Protein AF-A0A2V2AJY3-F1 (afdb_monomer)

Radius of gyration: 27.65 Å; Cα contacts (8 Å, |Δi|>4): 263; chains: 1; bounding box: 58×53×76 Å

Solvent-accessible surface area (backbone atoms only — not comparable to full-atom values): 14983 Å² total; per-residue (Å²): 110,70,67,59,54,50,52,51,51,51,52,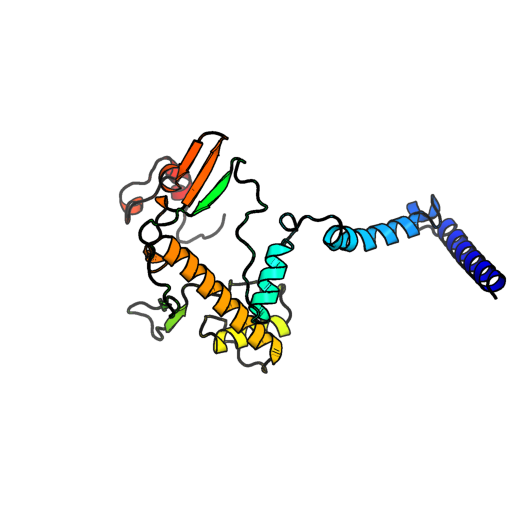52,52,49,54,51,29,53,50,28,54,68,47,86,86,49,70,59,32,36,78,34,45,60,57,40,56,50,48,53,53,50,60,68,46,41,63,59,50,38,65,75,75,66,52,52,56,82,73,39,78,97,62,21,50,53,62,49,48,51,51,50,30,26,25,73,65,48,84,77,79,75,75,98,69,75,94,65,74,67,70,42,58,73,30,71,48,75,50,72,36,98,64,54,44,80,66,69,85,74,82,61,66,45,78,45,64,62,96,88,44,95,76,61,46,76,36,38,71,78,56,72,77,92,68,63,69,89,83,48,55,74,67,53,55,30,13,49,32,48,8,20,62,76,60,64,34,63,61,67,69,90,62,53,83,56,76,85,46,68,71,54,14,52,25,45,24,35,29,51,52,46,54,52,49,51,54,37,45,50,35,6,40,44,40,29,93,49,81,89,66,64,54,50,69,43,38,34,33,22,73,40,84,86,44,72,45,28,45,57,78,75,47,91,79,83,58,94,65,35,77,82,78,56,68,57,78,91,47,44,65,61,58,70,69,59,46,100,91,50,97,68,135

Nearest PDB structures (foldseek):
  2b8x-assembly1_A  TM=1.987E-01  e=5.910E+00  Homo sapiens

pLDDT: mean 85.23, std 10.14, range [49.66, 96.31]

Mean predicted aligned error: 10.58 Å

Structure (mmCIF, N/CA/C/O backbone):
data_AF-A0A2V2AJY3-F1
#
_entry.id   AF-A0A2V2AJY3-F1
#
loop_
_atom_site.group_PDB
_atom_site.id
_atom_site.type_symbol
_atom_site.label_atom_id
_atom_site.label_alt_id
_atom_site.label_comp_id
_atom_site.label_asym_id
_atom_site.label_entity_id
_atom_site.label_seq_id
_atom_site.pdbx_PDB_ins_code
_atom_site.Cartn_x
_atom_site.Cartn_y
_atom_site.Cartn_z
_atom_site.occupancy
_atom_site.B_iso_or_equiv
_atom_site.auth_seq_id
_atom_site.auth_comp_id
_atom_site.auth_asym_id
_atom_site.auth_atom_id
_atom_site.pdbx_PDB_model_num
ATOM 1 N N . MET A 1 1 ? -29.229 24.341 43.305 1.00 74.00 1 MET A N 1
ATOM 2 C CA . MET A 1 1 ? -28.923 23.123 42.513 1.00 74.00 1 MET A CA 1
ATOM 3 C C . MET A 1 1 ? -27.424 22.888 42.339 1.00 74.00 1 MET A C 1
ATOM 5 O O . MET A 1 1 ? -26.988 21.786 42.638 1.00 74.00 1 MET A O 1
ATOM 9 N N . LEU A 1 2 ? -26.627 23.892 41.948 1.00 84.88 2 LEU A N 1
ATOM 10 C CA . LEU A 1 2 ? -25.175 23.742 41.734 1.00 84.88 2 LEU A CA 1
ATOM 11 C C . LEU A 1 2 ? -24.403 23.210 42.965 1.00 84.88 2 LEU A C 1
ATOM 13 O O . LEU A 1 2 ? -23.624 22.274 42.833 1.00 84.88 2 LEU A O 1
ATOM 17 N N . ASN A 1 3 ? -24.689 23.717 44.173 1.00 88.62 3 ASN A N 1
ATOM 18 C CA . ASN A 1 3 ? -24.034 23.239 45.404 1.00 88.62 3 ASN A CA 1
ATOM 19 C C . ASN A 1 3 ? -24.362 21.783 45.755 1.00 88.62 3 ASN A C 1
ATOM 21 O O . ASN A 1 3 ? -23.501 21.069 46.252 1.00 88.62 3 ASN A O 1
ATOM 25 N N . ILE A 1 4 ? -25.594 21.336 45.498 1.00 91.62 4 ILE A N 1
ATOM 26 C CA . ILE A 1 4 ? -25.997 19.948 45.766 1.00 91.62 4 ILE A CA 1
ATOM 27 C C . ILE A 1 4 ? -25.241 19.014 44.816 1.00 91.62 4 ILE A C 1
ATOM 29 O O . ILE A 1 4 ? -24.705 18.002 45.252 1.00 91.62 4 ILE A O 1
ATOM 33 N N . LEU A 1 5 ? -25.125 19.396 43.541 1.00 92.19 5 LEU A N 1
ATOM 34 C CA . LEU A 1 5 ? -24.362 18.641 42.548 1.00 92.19 5 LEU A CA 1
ATOM 35 C C . LEU A 1 5 ? -22.874 18.541 42.929 1.00 92.19 5 LEU A C 1
ATOM 37 O O . LEU A 1 5 ? -22.281 17.469 42.836 1.00 92.19 5 LEU A O 1
ATOM 41 N N . LEU A 1 6 ? -22.292 19.644 43.411 1.00 93.44 6 LEU A N 1
ATOM 42 C CA . LEU A 1 6 ? -20.899 19.694 43.854 1.00 93.44 6 LEU A CA 1
ATOM 43 C C . LEU A 1 6 ? -20.651 18.808 45.084 1.00 93.44 6 LEU A C 1
ATOM 45 O O . LEU A 1 6 ? -19.672 18.066 45.114 1.00 93.44 6 LEU A O 1
ATOM 49 N N . LEU A 1 7 ? -21.545 18.846 46.077 1.00 94.31 7 LEU A N 1
ATOM 50 C CA . LEU A 1 7 ? -21.442 18.009 47.277 1.00 94.31 7 LEU A CA 1
ATOM 51 C C . LEU A 1 7 ? -21.567 16.519 46.947 1.00 94.31 7 LEU A C 1
ATOM 53 O O . LEU A 1 7 ? -20.804 15.711 47.474 1.00 94.31 7 LEU A O 1
ATOM 57 N N . VAL A 1 8 ? -22.481 16.157 46.043 1.00 94.12 8 VAL A N 1
ATOM 58 C CA . VAL A 1 8 ? -22.620 14.776 45.558 1.00 94.12 8 VAL A CA 1
ATOM 59 C C . VAL A 1 8 ? -21.343 14.325 44.844 1.00 94.12 8 VAL A C 1
ATOM 61 O O . VAL A 1 8 ? -20.833 13.246 45.141 1.00 94.12 8 VAL A O 1
ATOM 64 N N . LEU A 1 9 ? -20.781 15.155 43.958 1.00 93.75 9 LEU A N 1
ATOM 65 C CA . LEU A 1 9 ? -19.532 14.848 43.255 1.00 93.75 9 LEU A CA 1
ATOM 66 C C . LEU A 1 9 ? -18.362 14.634 44.228 1.00 93.75 9 LEU A C 1
ATOM 68 O O . LEU A 1 9 ? -17.640 13.644 44.114 1.00 93.75 9 LEU A O 1
ATOM 72 N N . LEU A 1 10 ? -18.194 15.531 45.205 1.00 94.25 10 LEU A N 1
ATOM 73 C CA . LEU A 1 10 ? -17.149 15.423 46.226 1.00 94.25 10 LEU A CA 1
ATOM 74 C C . LEU A 1 10 ? -17.327 14.174 47.097 1.00 94.25 10 LEU A C 1
ATOM 76 O O . LEU A 1 10 ? -16.347 13.490 47.381 1.00 94.25 10 LEU A O 1
ATOM 80 N N . GLY A 1 11 ? -18.566 13.841 47.472 1.00 95.44 11 GLY A N 1
ATOM 81 C CA . GLY A 1 11 ? -18.877 12.623 48.219 1.00 95.44 11 GLY A CA 1
ATOM 82 C C . GLY A 1 11 ? -18.502 11.354 47.450 1.00 95.44 11 GLY A C 1
ATOM 83 O O . GLY A 1 11 ? -17.850 10.468 48.001 1.00 95.44 11 GLY A O 1
ATOM 84 N N . VAL A 1 12 ? -18.835 11.286 46.157 1.00 94.25 12 VAL A N 1
ATOM 85 C CA . VAL A 1 12 ? -18.454 10.158 45.288 1.00 94.25 12 VAL A CA 1
ATOM 86 C C . VAL A 1 12 ? -16.933 10.048 45.166 1.00 94.25 12 VAL A C 1
ATOM 88 O O . VAL A 1 12 ? -16.385 8.959 45.336 1.00 94.25 12 VAL A O 1
ATOM 91 N N . LEU A 1 13 ? -16.231 11.161 44.931 1.00 94.06 13 LEU A N 1
ATOM 92 C CA . LEU A 1 13 ? -14.767 11.172 44.857 1.00 94.06 13 LEU A CA 1
ATOM 93 C C . LEU A 1 13 ? -14.122 10.739 46.179 1.00 94.06 13 LEU A C 1
ATOM 95 O O . LEU A 1 13 ? -13.153 9.985 46.153 1.00 94.06 13 LEU A O 1
ATOM 99 N N . ALA A 1 14 ? -14.674 11.145 47.325 1.00 93.44 14 ALA A N 1
ATOM 100 C CA . ALA A 1 14 ? -14.188 10.723 48.636 1.00 93.44 14 ALA A CA 1
ATOM 101 C C . ALA A 1 14 ? -14.352 9.210 48.847 1.00 93.44 14 ALA A C 1
ATOM 103 O O . ALA A 1 14 ? -13.405 8.546 49.268 1.00 93.44 14 ALA A O 1
ATOM 104 N N . VAL A 1 15 ? -15.509 8.639 48.489 1.00 95.25 15 VAL A N 1
ATOM 105 C CA . VAL A 1 15 ? -15.738 7.184 48.557 1.00 95.25 15 VAL A CA 1
ATOM 106 C C . VAL A 1 15 ? -14.753 6.432 47.659 1.00 95.25 15 VAL A C 1
ATOM 108 O O . VAL A 1 15 ? -14.154 5.446 48.091 1.00 95.25 15 VAL A O 1
ATOM 111 N N . VAL A 1 16 ? -14.534 6.913 46.432 1.00 92.62 16 VAL A N 1
ATOM 112 C CA . VAL A 1 16 ? -13.570 6.312 45.497 1.00 92.62 16 VAL A CA 1
ATOM 113 C C . VAL A 1 16 ? -12.137 6.421 46.027 1.00 92.62 16 VAL A C 1
ATOM 115 O O . VAL A 1 16 ? -11.395 5.444 45.958 1.00 92.62 16 VAL A O 1
ATOM 118 N N . ALA A 1 17 ? -11.753 7.560 46.604 1.00 92.38 17 ALA A N 1
ATOM 119 C CA . ALA A 1 17 ? -10.429 7.754 47.191 1.00 92.38 17 ALA A CA 1
ATOM 120 C C . ALA A 1 17 ? -10.184 6.814 48.381 1.00 92.38 17 ALA A C 1
ATOM 122 O O . ALA A 1 17 ? -9.131 6.186 48.467 1.00 92.38 17 ALA A O 1
ATOM 123 N N . VAL A 1 18 ? -11.170 6.667 49.272 1.00 93.69 18 VAL A N 1
ATOM 124 C CA . VAL A 1 18 ? -11.097 5.735 50.409 1.00 93.69 18 VAL A CA 1
ATOM 125 C C . VAL A 1 18 ? -10.996 4.292 49.918 1.00 93.69 18 VAL A C 1
ATOM 127 O O . VAL A 1 18 ? -10.159 3.531 50.404 1.00 93.69 18 VAL A O 1
ATOM 130 N N . HIS A 1 19 ? -11.786 3.917 48.911 1.00 93.38 19 HIS A N 1
ATOM 131 C CA . HIS A 1 19 ? -11.679 2.602 48.286 1.00 93.38 19 HIS A CA 1
ATOM 132 C C . HIS A 1 19 ? -10.277 2.363 47.690 1.00 93.38 19 HIS A C 1
ATOM 134 O O . HIS A 1 19 ? -9.695 1.293 47.884 1.00 93.38 19 HIS A O 1
ATOM 140 N N . ASP A 1 20 ? -9.709 3.356 47.001 1.00 92.44 20 ASP A N 1
ATOM 141 C CA . ASP A 1 20 ? -8.370 3.286 46.405 1.00 92.44 20 ASP A CA 1
ATOM 142 C C . ASP A 1 20 ? -7.254 3.141 47.450 1.00 92.44 20 ASP A C 1
ATOM 144 O O . ASP A 1 20 ? -6.300 2.396 47.212 1.00 92.44 20 ASP A O 1
ATOM 148 N N . LEU A 1 21 ? -7.40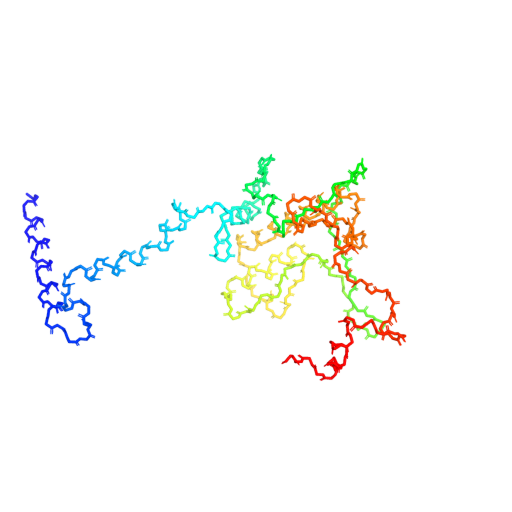2 3.779 48.616 1.00 90.88 21 LEU A N 1
ATOM 149 C CA . LEU A 1 21 ? -6.478 3.669 49.751 1.00 90.88 21 LEU A CA 1
ATOM 150 C C . LEU A 1 21 ? -6.526 2.294 50.434 1.00 90.88 21 LEU A C 1
ATOM 152 O O . LEU A 1 21 ? -5.498 1.787 50.886 1.00 90.88 21 LEU A O 1
ATOM 156 N N . VAL A 1 22 ? -7.710 1.685 50.530 1.00 92.81 22 VAL A N 1
ATOM 157 C CA . VAL A 1 22 ? -7.904 0.420 51.260 1.00 92.81 22 VAL A CA 1
ATOM 158 C C . VAL A 1 22 ? -7.584 -0.801 50.394 1.00 92.81 22 VAL A C 1
ATOM 160 O O . VAL A 1 22 ? -7.133 -1.833 50.906 1.00 92.81 22 VAL A O 1
ATOM 163 N N . GLN A 1 23 ? -7.798 -0.719 49.079 1.00 89.06 23 GLN A N 1
ATOM 164 C CA . GLN A 1 23 ? -7.595 -1.866 48.199 1.00 89.06 23 GLN A CA 1
ATOM 165 C C . GLN A 1 23 ? -6.113 -2.286 48.124 1.00 89.06 23 GLN A C 1
ATOM 167 O O . GLN A 1 23 ? -5.195 -1.471 48.052 1.00 89.06 23 GLN A O 1
ATOM 172 N N . ARG A 1 24 ? -5.867 -3.602 48.143 1.00 87.06 24 ARG A N 1
ATOM 173 C CA . ARG A 1 24 ? -4.513 -4.191 48.202 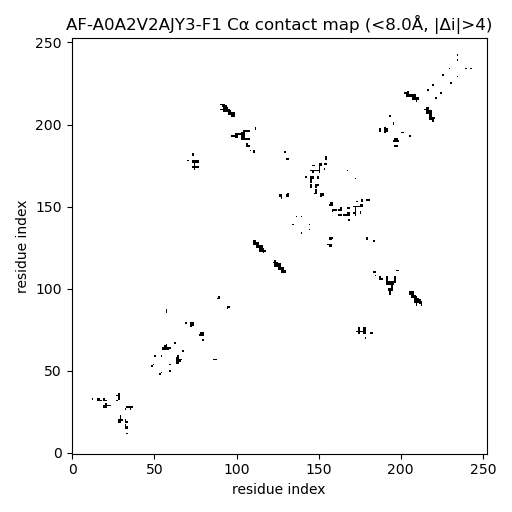1.00 87.06 24 ARG A CA 1
ATOM 174 C C . ARG A 1 24 ? -3.968 -4.656 46.848 1.00 87.06 24 ARG A C 1
ATOM 176 O O . ARG A 1 24 ? -2.845 -5.140 46.796 1.00 87.06 24 ARG A O 1
ATOM 183 N N . ARG A 1 25 ? -4.754 -4.554 45.771 1.00 86.44 25 ARG A N 1
ATOM 184 C CA . ARG A 1 25 ? -4.436 -5.152 44.461 1.00 86.44 25 ARG A CA 1
ATOM 185 C C . ARG A 1 25 ? -3.559 -4.253 43.589 1.00 86.44 25 ARG A C 1
ATOM 187 O O . ARG A 1 25 ? -2.676 -4.755 42.909 1.00 86.44 25 ARG A O 1
ATOM 194 N N . HIS A 1 26 ? -3.788 -2.941 43.611 1.00 85.00 26 HIS A N 1
ATOM 195 C CA . HIS A 1 26 ? -3.101 -1.974 42.750 1.00 85.00 26 HIS A CA 1
ATOM 196 C C . HIS A 1 26 ? -2.286 -0.979 43.586 1.00 85.00 26 HIS A C 1
ATOM 198 O O . HIS A 1 26 ? -2.840 -0.043 44.160 1.00 85.00 26 HIS A O 1
ATOM 204 N N . SER A 1 27 ? -0.964 -1.153 43.633 1.00 87.44 27 SER A N 1
ATOM 205 C CA . SER A 1 27 ? -0.045 -0.295 44.400 1.00 87.44 27 SER A CA 1
ATOM 206 C C . SER A 1 27 ? -0.106 1.184 43.990 1.00 87.44 27 SER A C 1
ATOM 208 O O . SER A 1 27 ? -0.052 2.058 44.851 1.00 87.44 27 SER A O 1
ATOM 210 N N . LEU A 1 28 ? -0.287 1.470 42.695 1.00 86.38 28 LEU A N 1
ATOM 211 C CA . LEU A 1 28 ? -0.361 2.836 42.165 1.00 86.38 28 LEU A CA 1
ATOM 212 C C . LEU A 1 28 ? -1.602 3.603 42.653 1.00 86.38 28 LEU A C 1
ATOM 214 O O . LEU A 1 28 ? -1.473 4.740 43.093 1.00 86.38 28 LEU A O 1
ATOM 218 N N . LEU A 1 29 ? -2.786 2.976 42.619 1.00 90.00 29 LEU A N 1
ATOM 219 C CA . LEU A 1 29 ? -4.031 3.595 43.099 1.00 90.00 29 LEU A CA 1
ATOM 220 C C . LEU A 1 29 ? -3.996 3.839 44.613 1.00 90.00 29 LEU A C 1
ATOM 222 O O . LEU A 1 29 ? -4.568 4.811 45.086 1.00 90.00 29 LEU A O 1
ATOM 226 N N . ARG A 1 30 ? -3.283 2.989 45.359 1.00 89.88 30 ARG A N 1
ATOM 227 C CA . ARG A 1 30 ? -3.108 3.146 46.805 1.00 89.88 30 ARG A CA 1
ATOM 228 C C . ARG A 1 30 ? -2.185 4.308 47.167 1.00 89.88 30 ARG A C 1
ATOM 230 O O . ARG A 1 30 ? -2.469 5.034 48.110 1.00 89.88 30 ARG A O 1
ATOM 237 N N . ASN A 1 31 ? -1.088 4.479 46.430 1.00 89.81 31 ASN A N 1
ATOM 238 C CA . ASN A 1 31 ? -0.126 5.553 46.687 1.00 89.81 31 ASN A CA 1
ATOM 239 C C . ASN A 1 31 ? -0.609 6.913 46.154 1.00 89.81 31 ASN A C 1
ATOM 241 O O . ASN A 1 31 ? -0.239 7.946 46.705 1.00 89.81 31 ASN A O 1
ATOM 245 N N . TYR A 1 32 ? -1.443 6.914 45.108 1.00 91.62 32 TYR A N 1
ATOM 246 C CA . TYR A 1 32 ? -1.994 8.121 44.485 1.00 91.62 32 TYR A CA 1
ATOM 247 C C . TYR A 1 32 ? -3.500 7.954 44.188 1.00 91.62 32 TYR A C 1
ATOM 249 O O . TYR A 1 32 ? -3.883 7.786 43.020 1.00 91.62 32 TYR A O 1
ATOM 257 N N . PRO A 1 33 ? -4.371 7.990 45.219 1.00 89.44 33 PRO A N 1
ATOM 258 C CA . PRO A 1 33 ? -5.822 7.873 45.054 1.00 89.44 33 PRO A CA 1
ATOM 259 C C . PRO A 1 33 ? -6.354 8.955 44.119 1.00 89.44 33 PRO A C 1
ATOM 261 O O . PRO A 1 33 ? -5.871 10.087 44.154 1.00 89.44 33 PRO A O 1
ATOM 264 N N . LEU A 1 34 ? -7.351 8.621 43.293 1.00 88.44 34 LEU A N 1
ATOM 265 C CA . LEU A 1 34 ? 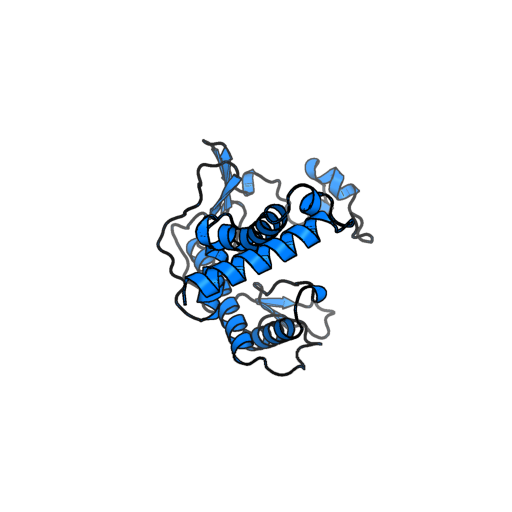-7.925 9.486 42.245 1.00 88.44 34 LEU A CA 1
ATOM 266 C C . LEU A 1 34 ? -6.959 9.863 41.106 1.00 88.44 34 LEU A C 1
ATOM 268 O O . LEU A 1 34 ? -7.310 9.684 39.940 1.00 88.44 34 LEU A O 1
ATOM 272 N N . LEU A 1 35 ? -5.736 10.313 41.402 1.00 89.69 35 LEU A N 1
ATOM 273 C CA . LEU A 1 35 ? -4.719 10.668 40.404 1.00 89.69 35 LEU A CA 1
ATOM 274 C C . LEU A 1 35 ? -4.313 9.469 39.544 1.00 89.69 35 LEU A C 1
ATOM 276 O O . LEU A 1 35 ? -4.180 9.599 38.329 1.00 89.69 35 LEU A O 1
ATOM 280 N N . GLY A 1 36 ? -4.178 8.281 40.140 1.00 89.06 36 GLY A N 1
ATOM 281 C CA . GLY A 1 36 ? -3.915 7.060 39.381 1.00 89.06 36 GLY A CA 1
ATOM 282 C C . GLY A 1 36 ? -5.063 6.702 38.428 1.00 89.06 36 GLY A C 1
ATOM 283 O O . GLY A 1 36 ? -4.815 6.278 37.303 1.00 89.06 36 GLY A O 1
ATOM 284 N N . ARG A 1 37 ? -6.321 6.941 38.826 1.00 90.94 37 ARG A N 1
ATOM 285 C CA . ARG A 1 37 ? -7.489 6.735 37.948 1.00 90.94 37 ARG A CA 1
ATOM 286 C C . ARG A 1 37 ? -7.534 7.753 36.818 1.00 90.94 37 ARG A C 1
ATOM 288 O O . ARG A 1 37 ? -7.801 7.370 35.685 1.00 90.94 37 ARG A O 1
ATOM 295 N N . LEU A 1 38 ? -7.230 9.017 37.116 1.00 91.69 38 LEU A N 1
ATOM 296 C CA . LEU A 1 38 ? -7.106 10.064 36.107 1.00 91.69 38 LEU A CA 1
ATOM 297 C C . LEU A 1 38 ? -6.014 9.715 35.092 1.00 91.69 38 LEU A C 1
ATOM 299 O O . LEU A 1 38 ? -6.255 9.820 33.896 1.00 91.69 38 LEU A O 1
ATOM 303 N N . ARG A 1 39 ? -4.852 9.225 35.546 1.00 91.12 39 ARG A N 1
ATOM 304 C CA . ARG A 1 39 ? -3.798 8.727 34.654 1.00 91.12 39 ARG A CA 1
ATOM 305 C C . ARG A 1 39 ? -4.332 7.647 33.715 1.00 91.12 39 ARG A C 1
ATOM 307 O O . ARG A 1 39 ? -4.151 7.784 32.515 1.00 91.12 39 ARG A O 1
ATOM 314 N N . PHE A 1 40 ? -4.989 6.606 34.230 1.00 88.94 40 PHE A N 1
ATOM 315 C CA . PHE A 1 40 ? -5.521 5.533 33.379 1.00 88.94 40 PHE A CA 1
ATOM 316 C C . PHE A 1 40 ? -6.599 6.029 32.409 1.00 88.94 40 PHE A C 1
ATOM 318 O O . PHE A 1 40 ? -6.643 5.579 31.268 1.00 88.94 40 PHE A O 1
ATOM 325 N N . ALA A 1 41 ? -7.436 6.981 32.829 1.00 90.62 41 ALA A N 1
ATOM 326 C CA . ALA A 1 41 ? -8.415 7.611 31.947 1.00 90.62 41 ALA A CA 1
ATOM 327 C C . ALA A 1 41 ? -7.735 8.409 30.820 1.00 90.62 41 ALA A C 1
ATOM 329 O O . ALA A 1 41 ? -8.110 8.274 29.658 1.00 90.62 41 ALA A O 1
ATOM 330 N N . LEU A 1 42 ? -6.700 9.192 31.143 1.00 90.81 42 LEU A N 1
ATOM 331 C CA . LEU A 1 42 ? -5.907 9.930 30.155 1.00 90.81 42 LEU A CA 1
ATOM 332 C C . LEU A 1 42 ? -5.114 8.990 29.240 1.00 90.81 42 LEU A C 1
ATOM 334 O O . LEU A 1 42 ? -4.997 9.254 28.050 1.00 90.81 42 LEU A O 1
ATOM 338 N N . GLU A 1 43 ? -4.605 7.879 29.765 1.00 88.25 43 GLU A N 1
ATOM 339 C CA . GLU A 1 43 ? -3.902 6.851 28.995 1.00 88.25 43 GLU A CA 1
ATOM 340 C C . GLU A 1 43 ? -4.844 6.129 28.023 1.00 88.25 43 GLU A C 1
ATOM 342 O O . GLU A 1 43 ? -4.451 5.858 26.893 1.00 88.25 43 GLU A O 1
ATOM 347 N N . ALA A 1 44 ? -6.103 5.905 28.413 1.00 87.88 44 ALA A N 1
ATOM 348 C CA . ALA A 1 44 ? -7.138 5.380 27.526 1.00 87.88 44 ALA A CA 1
ATOM 349 C C . ALA A 1 44 ? -7.572 6.389 26.446 1.00 87.88 44 ALA A C 1
ATOM 351 O O . ALA A 1 44 ? -7.914 5.983 25.340 1.00 87.88 44 ALA A O 1
ATOM 352 N N . LEU A 1 45 ? -7.544 7.692 26.747 1.00 89.31 45 LEU A N 1
ATOM 353 C CA . LEU A 1 45 ? -7.878 8.763 25.798 1.00 89.31 45 LEU A CA 1
ATOM 354 C C . LEU A 1 45 ? -6.712 9.116 24.855 1.00 89.31 45 LEU A C 1
ATOM 356 O O . LEU A 1 45 ? -6.932 9.605 23.746 1.00 89.31 45 LEU A O 1
ATOM 360 N N . ARG A 1 46 ? -5.469 8.860 25.285 1.00 87.75 46 ARG A N 1
ATOM 361 C CA . ARG A 1 46 ? -4.236 9.185 24.555 1.00 87.75 46 ARG A CA 1
ATOM 362 C C . ARG A 1 46 ? -4.247 8.741 23.084 1.00 87.75 46 ARG A C 1
ATOM 364 O O . ARG A 1 46 ? -3.845 9.568 22.270 1.00 87.75 46 ARG A O 1
ATOM 371 N N . PRO A 1 47 ? -4.658 7.511 22.708 1.00 81.81 47 PRO A N 1
ATOM 372 C CA . PRO A 1 47 ? -4.596 7.064 21.317 1.00 81.81 47 PRO A CA 1
ATOM 373 C C . PRO A 1 47 ? -5.445 7.931 20.387 1.00 81.81 47 PRO A C 1
ATOM 375 O O . PRO A 1 47 ? -4.980 8.316 19.321 1.00 81.81 47 PRO A O 1
ATOM 378 N N . GLU A 1 48 ? -6.648 8.307 20.823 1.00 85.00 48 GLU A N 1
ATOM 379 C CA . GLU A 1 48 ? -7.568 9.119 20.022 1.00 85.00 48 GLU A CA 1
ATOM 380 C C . GLU A 1 48 ? -7.066 10.559 19.884 1.00 85.00 48 GLU A C 1
ATOM 382 O O . GLU A 1 48 ? -7.065 11.118 18.789 1.00 85.00 48 GLU A O 1
ATOM 387 N N . ILE A 1 49 ? -6.572 11.159 20.977 1.00 84.69 49 ILE A N 1
ATOM 388 C CA . ILE A 1 49 ? -5.967 12.499 20.909 1.00 84.69 49 ILE A CA 1
ATOM 389 C C . ILE A 1 49 ? -4.760 12.485 19.971 1.00 84.69 49 ILE A C 1
ATOM 391 O O . ILE A 1 49 ? -4.625 13.377 19.134 1.00 84.69 49 ILE A O 1
ATOM 395 N N . GLN A 1 50 ? -3.908 11.464 20.090 1.00 82.06 50 GLN A N 1
ATOM 396 C CA . GLN A 1 50 ? -2.748 11.312 19.226 1.00 82.06 50 GLN A CA 1
ATOM 397 C C . GLN A 1 50 ? -3.180 11.231 17.759 1.00 82.06 50 GLN A C 1
ATOM 399 O O . GLN A 1 50 ? -2.679 12.001 16.955 1.00 82.06 50 GLN A O 1
ATOM 404 N N . GLN A 1 51 ? -4.143 10.370 17.431 1.00 76.94 51 GLN A N 1
ATOM 405 C CA . GLN A 1 51 ? -4.577 10.107 16.058 1.00 76.94 51 GLN A CA 1
ATOM 406 C C . GLN A 1 51 ? -5.291 11.294 15.386 1.00 76.94 51 GLN A C 1
ATOM 408 O O . GLN A 1 51 ? -5.146 11.487 14.182 1.00 76.94 51 GLN A O 1
ATOM 413 N N . TYR A 1 52 ? -6.097 12.066 16.124 1.00 77.88 52 TYR A N 1
ATOM 414 C CA . TYR A 1 52 ? -6.916 13.131 15.523 1.00 77.88 52 TYR A CA 1
ATOM 415 C C . TYR A 1 52 ? -6.310 14.530 15.627 1.00 77.88 52 TYR A C 1
ATOM 417 O O . TYR A 1 52 ? -6.617 15.372 14.783 1.00 77.88 52 TYR A O 1
ATOM 425 N N . PHE A 1 53 ? -5.491 14.799 16.649 1.00 78.75 53 PHE A N 1
ATOM 426 C CA . PHE A 1 53 ? -5.003 16.154 16.927 1.00 78.75 53 PHE A CA 1
ATOM 427 C C . PHE A 1 53 ? -3.481 16.314 16.849 1.00 78.75 53 PHE A C 1
ATOM 429 O O . PHE A 1 53 ? -3.027 17.444 16.692 1.00 78.75 53 PHE A O 1
ATOM 436 N N . ILE A 1 54 ? -2.693 15.239 16.992 1.00 79.88 54 ILE A N 1
ATOM 437 C CA . ILE A 1 54 ? -1.222 15.328 17.102 1.00 79.88 54 ILE A CA 1
ATOM 438 C C . ILE A 1 54 ? -0.510 14.703 15.893 1.00 79.88 54 ILE A C 1
ATOM 440 O O . ILE A 1 54 ? 0.484 15.251 15.424 1.00 79.88 54 ILE A O 1
ATOM 444 N N . GLU A 1 55 ? -0.983 13.550 15.422 1.00 80.12 55 GLU A N 1
ATOM 445 C CA . GLU A 1 55 ? -0.459 12.810 14.269 1.00 80.12 55 GLU A CA 1
ATOM 446 C C . GLU A 1 55 ? -0.518 13.682 13.009 1.00 80.12 55 GLU A C 1
ATOM 448 O O . GLU A 1 55 ? -1.532 14.333 12.734 1.00 80.12 55 GLU A O 1
ATOM 453 N N . ARG A 1 56 ? 0.588 13.717 12.256 1.00 81.31 56 ARG A N 1
ATOM 454 C CA . ARG A 1 56 ? 0.615 14.389 10.957 1.00 81.31 56 ARG A CA 1
ATOM 455 C C . ARG A 1 56 ? -0.120 13.520 9.949 1.00 81.31 56 ARG A C 1
ATOM 457 O O . ARG A 1 56 ? -0.322 12.322 10.132 1.00 81.31 56 ARG A O 1
ATOM 464 N N . ASN A 1 57 ? -0.480 14.127 8.832 1.00 82.81 57 ASN A N 1
ATOM 465 C CA . ASN A 1 57 ? -1.244 13.459 7.793 1.00 82.81 57 ASN A CA 1
ATOM 466 C C . ASN A 1 57 ? -0.569 12.180 7.253 1.00 82.81 57 ASN A C 1
ATOM 468 O O . ASN A 1 57 ? -1.272 11.214 6.957 1.00 82.81 57 ASN A O 1
ATOM 472 N N . PHE A 1 58 ? 0.772 12.129 7.265 1.00 79.50 58 PHE A N 1
ATOM 473 C CA . PHE A 1 58 ? 1.595 11.087 6.636 1.00 79.50 58 PHE A CA 1
ATOM 474 C C . PHE A 1 58 ? 2.385 10.161 7.590 1.00 79.50 58 PHE A C 1
ATOM 476 O O . PHE A 1 58 ? 3.129 9.305 7.109 1.00 79.50 58 PHE A O 1
ATOM 483 N N . ASP A 1 59 ? 2.307 10.315 8.921 1.00 81.44 59 ASP A N 1
ATOM 484 C CA . ASP A 1 59 ? 3.161 9.557 9.866 1.00 81.44 59 ASP A CA 1
ATOM 485 C C . ASP A 1 59 ? 2.431 8.522 10.735 1.00 81.44 59 ASP A C 1
ATOM 487 O O . ASP A 1 59 ? 3.044 7.877 11.596 1.00 81.44 59 ASP A O 1
ATOM 491 N N . GLY A 1 60 ? 1.146 8.298 10.457 1.00 81.00 60 GLY A N 1
ATOM 492 C CA . GLY A 1 60 ? 0.337 7.376 11.237 1.00 81.00 60 GLY A CA 1
ATOM 493 C C . GLY A 1 60 ? 0.590 5.891 11.009 1.00 81.00 60 GLY A C 1
ATOM 494 O O . GLY A 1 60 ? 1.062 5.444 9.962 1.00 81.00 60 GLY A O 1
ATOM 495 N N . ARG A 1 61 ? 0.279 5.092 12.036 1.00 80.69 61 ARG A N 1
ATOM 496 C CA . ARG A 1 61 ? 0.482 3.631 12.054 1.00 80.69 61 ARG A CA 1
ATOM 497 C C . ARG A 1 61 ? -0.818 2.906 12.426 1.00 80.69 61 ARG A C 1
ATOM 499 O O . ARG A 1 61 ? -1.507 3.346 13.340 1.00 80.69 61 ARG A O 1
ATOM 506 N N . PRO A 1 62 ? -1.146 1.754 11.803 1.00 78.75 62 PRO A N 1
ATOM 507 C CA . PRO A 1 62 ? -0.456 1.109 10.679 1.00 78.75 62 PRO A CA 1
ATOM 508 C C . PRO A 1 62 ? -0.664 1.824 9.334 1.00 78.75 62 PRO A C 1
ATOM 510 O O . PRO A 1 62 ? 0.105 1.579 8.411 1.00 78.75 62 PRO A O 1
ATOM 513 N N . PHE A 1 63 ? -1.671 2.697 9.242 1.00 84.38 63 PHE A N 1
ATOM 514 C CA . PHE A 1 63 ? -1.944 3.543 8.083 1.00 84.38 63 PHE A CA 1
ATOM 515 C C . PHE A 1 63 ? -2.121 4.987 8.542 1.00 84.38 63 PHE A C 1
ATOM 517 O O . PHE A 1 63 ? -2.801 5.241 9.539 1.00 84.38 63 PHE A O 1
ATOM 524 N N . ASP A 1 64 ? -1.535 5.910 7.794 1.00 87.12 64 ASP A N 1
ATOM 525 C CA . ASP A 1 64 ? -1.617 7.347 8.019 1.00 87.12 64 ASP A CA 1
ATOM 526 C C . ASP A 1 64 ? -2.990 7.922 7.613 1.00 87.12 64 ASP A C 1
ATOM 528 O O . ASP A 1 64 ? -3.914 7.200 7.210 1.00 87.12 64 ASP A O 1
ATOM 532 N N . ARG A 1 65 ? -3.199 9.221 7.842 1.00 84.62 65 ARG A N 1
ATOM 533 C CA . ARG A 1 65 ? -4.490 9.867 7.578 1.00 84.62 65 ARG A CA 1
ATOM 534 C C . ARG A 1 65 ? -4.758 9.984 6.081 1.00 84.62 65 ARG A C 1
ATOM 536 O O . ARG A 1 65 ? -5.881 9.671 5.694 1.00 84.62 65 ARG A O 1
ATOM 543 N N . ASP A 1 66 ? -3.766 10.339 5.274 1.00 85.75 66 ASP A N 1
ATOM 544 C CA . ASP A 1 66 ? -3.923 10.492 3.821 1.00 85.75 66 ASP A CA 1
ATOM 545 C C . ASP A 1 66 ? -4.332 9.169 3.183 1.00 85.75 66 ASP A C 1
ATOM 547 O O . ASP A 1 66 ? -5.342 9.080 2.482 1.00 85.75 66 ASP A O 1
ATOM 551 N N . THR A 1 67 ? -3.644 8.089 3.556 1.00 86.81 67 THR A N 1
ATOM 552 C CA . THR A 1 67 ? -3.992 6.732 3.132 1.00 86.81 67 THR A CA 1
ATOM 553 C C . THR A 1 67 ? -5.440 6.384 3.494 1.00 86.81 67 THR A C 1
ATOM 555 O O . THR A 1 67 ? -6.176 5.829 2.673 1.00 86.81 67 THR A O 1
ATOM 558 N N . ARG A 1 68 ? -5.891 6.706 4.715 1.00 87.62 68 ARG A N 1
ATOM 559 C CA . ARG A 1 68 ? -7.277 6.445 5.147 1.00 87.62 68 ARG A CA 1
ATOM 560 C C . ARG A 1 68 ? -8.285 7.289 4.366 1.00 87.62 68 ARG A C 1
ATOM 562 O O . ARG A 1 68 ? -9.315 6.744 3.964 1.00 87.62 68 ARG A O 1
ATOM 569 N N . SER A 1 69 ? -8.008 8.575 4.160 1.00 86.94 69 SER A N 1
ATOM 570 C CA . SER A 1 69 ? -8.871 9.503 3.419 1.00 86.94 69 SER A CA 1
ATOM 571 C C . SER A 1 69 ? -9.092 9.016 1.988 1.00 86.94 69 SER A C 1
ATOM 573 O O . SER A 1 69 ? -10.238 8.749 1.619 1.00 86.94 69 SER A O 1
ATOM 575 N N . ILE A 1 70 ? -8.007 8.719 1.265 1.00 88.44 70 ILE A N 1
ATOM 576 C CA . ILE A 1 70 ? -8.038 8.182 -0.104 1.00 88.44 70 ILE A CA 1
ATOM 577 C C . ILE A 1 70 ? -8.847 6.878 -0.166 1.00 88.44 70 ILE A C 1
ATOM 579 O O . ILE A 1 70 ? -9.689 6.681 -1.046 1.00 88.44 70 ILE A O 1
ATOM 583 N N . VAL A 1 71 ? -8.643 5.961 0.791 1.00 89.69 71 VAL A N 1
ATOM 584 C CA . VAL A 1 71 ? -9.430 4.716 0.866 1.00 89.69 71 VAL A CA 1
ATOM 585 C C . VAL A 1 71 ? -10.923 5.016 1.024 1.00 89.69 71 VAL A C 1
ATOM 587 O O . VAL A 1 71 ? -11.747 4.398 0.342 1.00 89.69 71 VAL A O 1
ATOM 590 N N . TYR A 1 72 ? -11.293 5.948 1.906 1.00 87.12 72 TYR A N 1
ATOM 591 C CA . TYR A 1 72 ? -12.691 6.307 2.138 1.00 87.12 72 TYR A CA 1
ATOM 592 C C . TYR A 1 72 ? -13.343 6.974 0.928 1.00 87.12 72 TYR A C 1
ATOM 594 O O . TYR A 1 72 ? -14.490 6.639 0.615 1.00 87.12 72 TYR A O 1
ATOM 602 N N . GLU A 1 73 ? -12.645 7.887 0.264 1.00 89.25 73 GLU A N 1
ATOM 603 C CA . GLU A 1 73 ? -13.144 8.627 -0.898 1.00 89.25 73 GLU A CA 1
ATOM 604 C C . GLU A 1 73 ? -13.362 7.699 -2.089 1.00 89.25 73 GLU A C 1
ATOM 606 O O . GLU A 1 73 ? -14.493 7.559 -2.573 1.00 89.25 73 GLU A O 1
ATOM 611 N N . ARG A 1 74 ? -12.341 6.908 -2.440 1.00 90.62 74 ARG A N 1
ATOM 612 C CA . ARG A 1 74 ? -12.444 5.866 -3.472 1.00 90.62 74 ARG A CA 1
ATOM 613 C C . ARG A 1 74 ? -13.571 4.876 -3.192 1.00 90.62 74 ARG A C 1
ATOM 615 O O . ARG A 1 74 ? -14.290 4.470 -4.104 1.00 90.62 74 ARG A O 1
ATOM 622 N N . ALA A 1 75 ? -13.753 4.472 -1.934 1.00 89.00 75 ALA A N 1
ATOM 623 C CA . ALA A 1 75 ? -14.813 3.541 -1.559 1.00 89.00 75 ALA A CA 1
ATOM 624 C C . ALA A 1 75 ? -16.213 4.175 -1.657 1.00 89.00 75 ALA A C 1
ATOM 626 O O . ALA A 1 75 ? -17.176 3.505 -2.046 1.00 89.00 75 ALA A O 1
ATOM 627 N N . LYS A 1 76 ? -16.350 5.466 -1.334 1.00 87.88 76 LYS A N 1
ATOM 628 C CA . LYS A 1 76 ? -17.602 6.219 -1.513 1.00 87.88 76 LYS A CA 1
ATOM 629 C C . LYS A 1 76 ? -17.880 6.530 -2.985 1.00 87.88 76 LYS A C 1
ATOM 631 O O . LYS A 1 76 ? -19.053 6.633 -3.344 1.00 87.88 76 LYS A O 1
ATOM 636 N N . GLY A 1 77 ? -16.851 6.544 -3.831 1.00 83.69 77 GLY A N 1
ATOM 637 C CA . GLY A 1 77 ? -16.944 6.913 -5.243 1.00 83.69 77 GLY A CA 1
ATOM 638 C C . GLY A 1 77 ? -16.987 8.427 -5.446 1.00 83.69 77 GLY A C 1
ATOM 639 O O . GLY A 1 77 ? -17.634 8.883 -6.382 1.00 83.69 77 GLY A O 1
ATOM 640 N N . THR A 1 78 ? -16.380 9.181 -4.530 1.00 82.19 78 THR A N 1
ATOM 641 C CA . THR A 1 78 ? -16.080 10.606 -4.711 1.00 82.19 78 THR A CA 1
ATOM 642 C C . THR A 1 78 ? -14.739 10.744 -5.431 1.00 82.19 78 THR A C 1
ATOM 644 O O . THR A 1 78 ? -13.930 9.815 -5.354 1.00 82.19 78 THR A O 1
ATOM 647 N N . ASP A 1 79 ? -14.517 11.855 -6.138 1.00 66.94 79 ASP A N 1
ATOM 648 C CA . ASP A 1 79 ? -13.211 12.128 -6.749 1.00 66.94 79 ASP A CA 1
ATOM 649 C C . ASP A 1 79 ? -12.119 12.172 -5.669 1.00 66.94 79 ASP A C 1
ATOM 651 O O . ASP A 1 79 ? -12.343 12.666 -4.566 1.00 66.94 79 ASP A O 1
ATOM 655 N N . ASP A 1 80 ? -10.978 11.577 -6.010 1.00 63.03 80 ASP A N 1
ATOM 656 C CA . ASP A 1 80 ? -9.767 11.368 -5.199 1.00 63.03 80 ASP A CA 1
ATOM 657 C C . ASP A 1 80 ? -8.660 12.287 -5.744 1.00 63.03 80 ASP A C 1
ATOM 659 O O . ASP A 1 80 ? -7.568 11.856 -6.112 1.00 63.03 80 ASP A O 1
ATOM 663 N N . ASP A 1 81 ? -9.003 13.560 -5.935 1.00 65.38 81 ASP A N 1
ATOM 664 C CA . ASP A 1 81 ? -8.101 14.553 -6.511 1.00 65.38 81 ASP A CA 1
ATOM 665 C C . ASP A 1 81 ? -7.521 15.417 -5.382 1.00 65.38 81 ASP A C 1
ATOM 667 O O . ASP A 1 81 ? -8.058 16.468 -5.030 1.00 65.38 81 ASP A O 1
ATOM 671 N N . GLU A 1 82 ? -6.407 14.961 -4.808 1.00 60.94 82 GLU A N 1
ATOM 672 C CA . GLU A 1 82 ? -5.601 15.748 -3.870 1.00 60.94 82 GLU A CA 1
ATOM 673 C C . GLU A 1 82 ? -4.675 16.695 -4.674 1.00 60.94 82 GLU A C 1
ATOM 675 O O . GLU A 1 82 ? -4.008 16.254 -5.621 1.00 60.94 82 GLU A O 1
ATOM 680 N N . PRO A 1 83 ? -4.625 18.005 -4.371 1.00 58.31 83 PRO A N 1
ATOM 681 C CA . PRO A 1 83 ? -3.817 18.963 -5.124 1.00 58.31 83 PRO A CA 1
ATOM 682 C C . PRO A 1 83 ? -2.313 18.624 -5.139 1.00 58.31 83 PRO A C 1
ATOM 684 O O . PRO A 1 83 ? -1.749 18.129 -4.170 1.00 58.31 83 PRO A O 1
ATOM 687 N N . PHE A 1 84 ? -1.665 18.931 -6.273 1.00 56.59 84 PHE A N 1
ATOM 688 C CA . PHE A 1 84 ? -0.270 18.620 -6.628 1.00 56.59 84 PHE A CA 1
ATOM 689 C C . PHE A 1 84 ? 0.761 19.178 -5.623 1.00 56.59 84 PHE A C 1
ATOM 691 O O . PHE A 1 84 ? 1.337 20.248 -5.814 1.00 56.59 84 PHE A O 1
ATOM 698 N N . GLY A 1 85 ? 1.038 18.428 -4.563 1.00 68.12 85 GLY A N 1
ATOM 699 C CA . GLY A 1 85 ? 2.138 18.673 -3.641 1.00 68.12 85 GLY A CA 1
ATOM 700 C C . GLY A 1 85 ? 2.409 17.420 -2.819 1.00 68.12 85 GLY A C 1
ATOM 701 O O . GLY A 1 85 ? 1.484 16.708 -2.446 1.00 68.12 85 GLY A O 1
ATOM 702 N N . THR A 1 86 ? 3.678 17.117 -2.558 1.00 79.44 86 THR A N 1
ATOM 703 C CA . THR A 1 86 ? 4.040 16.071 -1.596 1.00 79.44 86 THR A CA 1
ATOM 704 C C . THR A 1 86 ? 4.287 16.715 -0.238 1.00 79.44 86 THR A C 1
ATOM 706 O O . THR A 1 86 ? 5.134 17.594 -0.119 1.00 79.44 86 THR A O 1
ATOM 709 N N . GLU A 1 87 ? 3.583 16.264 0.801 1.00 82.62 87 GLU A N 1
ATOM 710 C CA . GLU A 1 87 ? 3.929 16.612 2.189 1.00 82.62 87 GLU A CA 1
ATOM 711 C C . GLU A 1 87 ? 5.194 15.875 2.670 1.00 82.62 87 GLU A C 1
ATOM 713 O O . GLU A 1 87 ? 5.767 16.207 3.709 1.00 82.62 87 GLU A O 1
ATOM 718 N N . ARG A 1 88 ? 5.641 14.856 1.919 1.00 82.94 88 ARG A N 1
ATOM 719 C CA . ARG A 1 88 ? 6.839 14.075 2.236 1.00 82.94 88 ARG A CA 1
ATOM 720 C C . ARG A 1 88 ? 8.097 14.843 1.858 1.00 82.94 88 ARG A C 1
ATOM 722 O O . ARG A 1 88 ? 8.189 15.379 0.755 1.00 82.94 88 ARG A O 1
ATOM 729 N N . ASP A 1 89 ? 9.081 14.789 2.746 1.00 85.81 89 ASP A N 1
ATOM 730 C CA . ASP A 1 89 ? 10.430 15.281 2.495 1.00 85.81 89 ASP A CA 1
ATOM 731 C C . ASP A 1 89 ? 11.160 14.337 1.528 1.00 85.81 89 ASP A C 1
ATOM 733 O O . ASP A 1 89 ? 11.498 13.206 1.884 1.00 85.81 89 ASP A O 1
ATOM 737 N N . LEU A 1 90 ? 11.352 14.796 0.289 1.00 85.81 90 LEU A N 1
ATOM 738 C CA . LEU A 1 90 ? 12.027 14.036 -0.762 1.00 85.81 90 LEU A CA 1
ATOM 739 C C . LEU A 1 90 ? 13.553 14.179 -0.706 1.00 85.81 90 LEU A C 1
ATOM 741 O O . LEU A 1 90 ? 14.247 13.428 -1.393 1.00 85.81 90 LEU A O 1
ATOM 745 N N . ASP A 1 91 ? 14.094 15.112 0.084 1.00 86.88 91 ASP A N 1
ATOM 746 C CA . ASP A 1 91 ? 15.537 15.363 0.221 1.00 86.88 91 ASP A CA 1
ATOM 747 C C . ASP A 1 91 ? 16.237 14.366 1.145 1.00 86.88 91 ASP A C 1
ATOM 749 O O . ASP A 1 91 ? 17.463 14.231 1.117 1.00 86.88 91 ASP A O 1
ATOM 753 N N . LEU A 1 92 ? 15.460 13.572 1.878 1.00 89.75 92 LEU A N 1
ATOM 754 C CA . LEU A 1 92 ? 15.974 12.489 2.701 1.00 89.75 92 LEU A CA 1
ATOM 755 C C . LEU A 1 92 ? 16.491 11.320 1.855 1.00 89.75 92 LEU A C 1
ATOM 757 O O . LEU A 1 92 ? 15.866 10.897 0.877 1.00 89.75 92 LEU A O 1
ATOM 761 N N . ALA A 1 93 ? 17.611 10.742 2.292 1.00 92.31 93 ALA A N 1
ATOM 762 C CA . ALA A 1 93 ? 18.100 9.473 1.768 1.00 92.31 93 ALA A CA 1
ATOM 763 C C . ALA A 1 93 ? 17.057 8.358 1.979 1.00 92.31 93 ALA A C 1
ATOM 765 O O . ALA A 1 93 ? 16.416 8.276 3.028 1.00 92.31 93 ALA A O 1
ATOM 766 N N . GLY A 1 94 ? 16.893 7.503 0.973 1.00 91.31 94 GLY A N 1
ATOM 767 C CA . GLY A 1 94 ? 15.851 6.482 0.885 1.00 91.31 94 GLY A CA 1
ATOM 768 C C . GLY A 1 94 ? 14.545 6.964 0.245 1.00 91.31 94 GLY A C 1
ATOM 769 O O . GLY A 1 94 ? 13.649 6.150 0.043 1.00 91.31 94 GLY A O 1
ATOM 770 N N . SER A 1 95 ? 14.414 8.252 -0.095 1.00 91.69 95 SER A N 1
ATOM 771 C CA . SER A 1 95 ? 13.225 8.759 -0.791 1.00 91.69 95 SER A CA 1
ATOM 772 C C . SER A 1 95 ? 13.153 8.228 -2.219 1.00 91.69 95 SER A C 1
ATOM 774 O O . SER A 1 95 ? 14.128 8.306 -2.968 1.00 91.69 95 SER A O 1
ATOM 776 N N . GLU A 1 96 ? 11.981 7.721 -2.595 1.00 92.56 96 GLU A N 1
ATOM 777 C CA . GLU A 1 96 ? 11.722 7.078 -3.883 1.00 92.56 96 GLU A CA 1
ATOM 778 C C . GLU A 1 96 ? 10.756 7.901 -4.730 1.00 92.56 96 GLU A C 1
ATOM 780 O O . GLU A 1 96 ? 9.803 8.493 -4.216 1.00 92.56 96 GLU A O 1
ATOM 785 N N . TYR A 1 97 ? 10.976 7.909 -6.042 1.00 90.94 97 TYR A N 1
ATOM 786 C CA . TYR A 1 97 ? 10.071 8.551 -6.987 1.00 90.94 97 TYR A CA 1
ATOM 787 C C . TYR A 1 97 ? 10.113 7.894 -8.365 1.00 90.94 97 TYR A C 1
ATOM 789 O O . TYR A 1 97 ? 11.103 7.296 -8.790 1.00 90.94 97 TYR A O 1
ATOM 797 N N . LEU A 1 98 ? 8.991 8.010 -9.068 1.00 92.75 98 LEU A N 1
ATOM 798 C CA . LEU A 1 98 ? 8.807 7.468 -10.407 1.00 92.75 98 LEU A CA 1
ATOM 799 C C . LEU A 1 98 ? 9.216 8.509 -11.447 1.00 92.75 98 LEU A C 1
ATOM 801 O O . LEU A 1 98 ? 8.905 9.692 -11.309 1.00 92.75 98 LEU A O 1
ATOM 805 N N . THR A 1 99 ? 9.896 8.070 -12.503 1.00 92.31 99 THR A N 1
ATOM 806 C CA . THR A 1 99 ? 10.280 8.956 -13.608 1.00 92.31 99 THR A CA 1
ATOM 807 C C . THR A 1 99 ? 9.109 9.139 -14.582 1.00 92.31 99 THR A C 1
ATOM 809 O O . THR A 1 99 ? 8.665 8.151 -15.176 1.00 92.31 99 THR A O 1
ATOM 812 N N . PRO A 1 100 ? 8.600 10.369 -14.787 1.00 92.56 100 PRO A N 1
ATOM 813 C CA . PRO A 1 100 ? 7.597 10.626 -15.813 1.00 92.56 100 PRO A CA 1
ATOM 814 C C . PRO A 1 100 ? 8.208 10.503 -17.214 1.00 92.56 100 PRO A C 1
ATOM 816 O O . PRO A 1 100 ? 9.390 10.777 -17.425 1.00 92.56 100 PRO A O 1
ATOM 819 N N . SER A 1 101 ? 7.387 10.121 -18.190 1.00 94.62 101 SER A N 1
ATOM 820 C CA . SER A 1 101 ? 7.785 10.090 -19.597 1.00 94.62 101 SER A CA 1
ATOM 821 C C . SER A 1 101 ? 7.497 11.425 -20.279 1.00 94.62 101 SER A C 1
ATOM 823 O O . SER A 1 101 ? 6.437 12.018 -20.089 1.00 94.62 101 SER A O 1
ATOM 825 N N . MET A 1 102 ? 8.406 11.854 -21.157 1.00 94.62 102 MET A N 1
ATOM 826 C CA . MET A 1 102 ? 8.173 12.971 -22.087 1.00 94.62 102 MET A CA 1
ATOM 827 C C . MET A 1 102 ? 7.161 12.621 -23.192 1.00 94.62 102 MET A C 1
ATOM 829 O O . MET A 1 102 ? 6.643 13.506 -23.866 1.00 94.62 102 MET A O 1
ATOM 833 N N . ALA A 1 103 ? 6.878 11.331 -23.375 1.00 94.38 103 ALA A N 1
ATOM 834 C CA . ALA A 1 103 ? 5.861 10.804 -24.275 1.00 94.38 103 ALA A CA 1
ATOM 835 C C . ALA A 1 103 ? 4.923 9.879 -23.474 1.00 94.38 103 ALA A C 1
ATOM 837 O O . ALA A 1 103 ? 5.086 8.653 -23.516 1.00 94.38 103 ALA A O 1
ATOM 838 N N . PRO A 1 104 ? 3.996 10.439 -22.674 1.00 94.88 104 PRO A N 1
ATOM 839 C CA . PRO A 1 104 ? 3.036 9.641 -21.923 1.00 94.88 104 PRO A CA 1
ATOM 840 C C . PRO A 1 104 ? 2.097 8.881 -22.868 1.00 94.88 104 PRO A C 1
ATOM 842 O O . PRO A 1 104 ? 1.819 9.308 -23.993 1.00 94.88 104 PRO A O 1
ATOM 845 N N . ARG A 1 105 ? 1.600 7.737 -22.401 1.00 95.06 105 ARG A N 1
ATOM 846 C CA . ARG A 1 105 ? 0.653 6.888 -23.134 1.00 95.06 105 ARG A CA 1
ATOM 847 C C . ARG A 1 105 ? -0.792 7.266 -22.794 1.00 95.06 105 ARG A C 1
ATOM 849 O O . ARG A 1 105 ? -1.042 7.862 -21.745 1.00 95.06 105 ARG A O 1
ATOM 856 N N 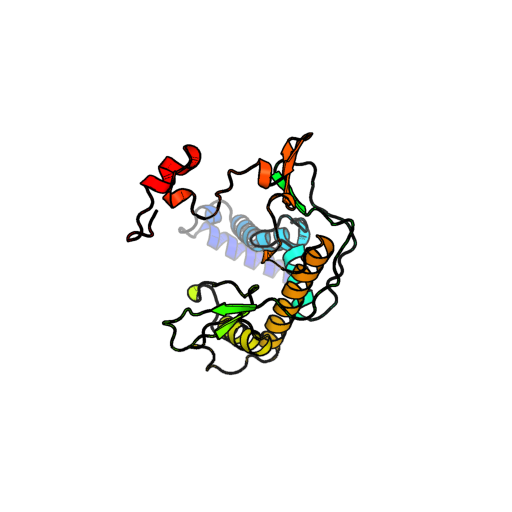. PRO A 1 106 ? -1.771 6.941 -23.654 1.00 93.94 106 PRO A N 1
ATOM 857 C CA . PRO A 1 106 ? -3.176 7.053 -23.283 1.00 93.94 106 PRO A CA 1
AT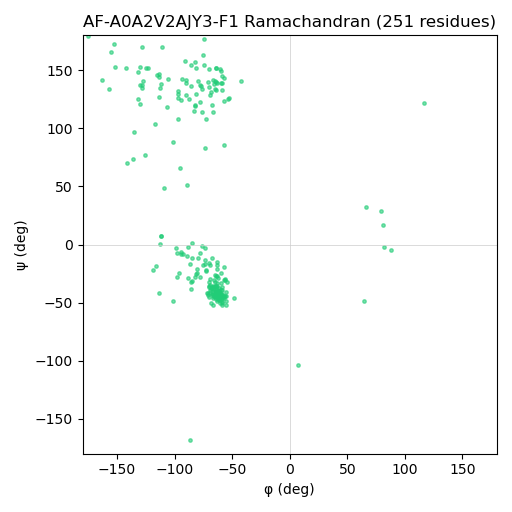OM 858 C C . PRO A 1 106 ? -3.510 6.085 -22.139 1.00 93.94 106 PRO A C 1
ATOM 860 O O . PRO A 1 106 ? -3.069 4.938 -22.126 1.00 93.94 106 PRO A O 1
ATOM 863 N N . VAL A 1 107 ? -4.327 6.531 -21.182 1.00 92.44 107 VAL A N 1
ATOM 864 C CA . VAL A 1 107 ? -4.752 5.681 -20.061 1.00 92.44 107 VAL A CA 1
ATOM 865 C C . VAL A 1 107 ? -5.658 4.570 -20.581 1.00 92.44 107 VAL A C 1
ATOM 867 O O . VAL A 1 107 ? -6.729 4.820 -21.137 1.00 92.44 107 VAL A O 1
ATOM 870 N N . ARG A 1 108 ? -5.242 3.323 -20.369 1.00 86.00 108 ARG A N 1
ATOM 871 C CA . ARG A 1 108 ? -6.036 2.146 -20.711 1.00 86.00 108 ARG A CA 1
ATOM 872 C C . ARG A 1 108 ? -7.243 2.023 -19.772 1.00 86.00 108 ARG A C 1
ATOM 874 O O . ARG A 1 108 ? -7.110 2.169 -18.561 1.00 86.00 108 ARG A O 1
ATOM 881 N N . VAL A 1 109 ? -8.418 1.721 -20.327 1.00 78.94 109 VAL A N 1
ATOM 882 C CA . VAL A 1 109 ? -9.665 1.561 -19.549 1.00 78.94 109 VAL A CA 1
ATOM 883 C C . VAL A 1 109 ? -9.814 0.134 -19.010 1.00 78.94 109 VAL A C 1
ATOM 885 O O . VAL A 1 109 ? -10.347 -0.079 -17.922 1.00 78.94 109 VAL A O 1
ATOM 888 N N . ASP A 1 110 ? -9.301 -0.853 -19.748 1.00 85.31 110 ASP A N 1
ATOM 889 C CA . ASP A 1 110 ? -9.410 -2.258 -19.374 1.00 85.31 110 ASP A CA 1
ATOM 890 C C . ASP A 1 110 ? -8.267 -2.697 -18.447 1.00 85.31 110 ASP A C 1
ATOM 892 O O . ASP A 1 110 ? -7.094 -2.607 -18.837 1.00 85.31 110 ASP A O 1
ATOM 896 N N . PRO A 1 111 ? -8.573 -3.260 -17.265 1.00 83.88 111 PRO A N 1
ATOM 897 C CA . PRO A 1 111 ? -7.555 -3.695 -16.322 1.00 83.88 111 PRO A CA 1
ATOM 898 C C . PRO A 1 111 ? -6.714 -4.853 -16.888 1.00 83.88 111 PRO A C 1
ATOM 900 O O . PRO A 1 111 ? -7.268 -5.761 -17.521 1.00 83.88 111 PRO A O 1
ATOM 903 N N . PRO A 1 112 ? -5.389 -4.872 -16.645 1.00 87.69 112 PRO A N 1
ATOM 904 C CA . PRO A 1 112 ? -4.506 -5.915 -17.145 1.00 87.69 112 PRO A CA 1
ATOM 905 C C . PRO A 1 112 ? -4.859 -7.261 -16.509 1.00 87.69 112 PRO A C 1
ATOM 907 O O . PRO A 1 112 ? -5.054 -7.374 -15.292 1.00 87.69 112 PRO A O 1
ATOM 910 N N . ARG A 1 113 ? -4.940 -8.297 -17.347 1.00 87.38 113 ARG A N 1
ATOM 911 C CA . ARG A 1 113 ? -5.258 -9.670 -16.946 1.00 87.38 113 ARG A CA 1
ATOM 912 C C . ARG A 1 113 ? -4.182 -10.630 -17.424 1.00 87.38 113 ARG A C 1
ATOM 914 O O . ARG A 1 113 ? -3.552 -10.401 -18.451 1.00 87.38 113 ARG A O 1
ATOM 921 N N . VAL A 1 114 ? -4.017 -11.719 -16.685 1.00 88.19 114 VAL A N 1
ATOM 922 C CA . VAL A 1 114 ? -3.117 -12.820 -17.022 1.00 88.19 114 VAL A CA 1
ATOM 923 C C . VAL A 1 114 ? -3.879 -14.140 -16.961 1.00 88.19 114 VAL A C 1
ATOM 925 O O . VAL A 1 114 ? -4.680 -14.365 -16.047 1.00 88.19 114 VAL A O 1
ATOM 928 N N . ARG A 1 115 ? -3.643 -15.015 -17.942 1.00 88.38 115 ARG A N 1
ATOM 929 C CA . ARG A 1 115 ? -4.179 -16.378 -17.952 1.00 88.38 115 ARG A CA 1
ATOM 930 C C . ARG A 1 115 ? -3.355 -17.247 -17.010 1.00 88.38 115 ARG A C 1
ATOM 932 O O . ARG A 1 115 ? -2.152 -17.405 -17.190 1.00 88.38 115 ARG A O 1
ATOM 939 N N . ILE A 1 116 ? -4.028 -17.852 -16.041 1.00 87.69 116 ILE A N 1
ATOM 940 C CA . ILE A 1 116 ? -3.465 -18.857 -15.145 1.00 87.69 116 ILE A CA 1
ATOM 941 C C . ILE A 1 116 ? -3.817 -20.252 -15.653 1.00 87.69 116 ILE A C 1
ATOM 943 O O . ILE A 1 116 ? -4.980 -20.544 -15.944 1.00 87.69 116 ILE A O 1
ATOM 947 N N . GLY A 1 117 ? -2.801 -21.115 -15.697 1.00 87.50 117 GLY A N 1
ATOM 948 C CA . GLY A 1 117 ? -2.902 -22.514 -16.102 1.00 87.50 117 GLY A CA 1
ATOM 949 C C . GLY A 1 117 ? -2.094 -22.812 -17.365 1.00 87.50 117 GLY A C 1
ATOM 950 O O . GLY A 1 117 ? -2.326 -22.206 -18.405 1.00 87.50 117 GLY A O 1
ATOM 951 N N . GLY A 1 118 ? -1.154 -23.756 -17.260 1.00 89.56 118 GLY A N 1
ATOM 952 C CA . GLY A 1 118 ? -0.395 -24.291 -18.395 1.00 89.56 118 GLY A CA 1
ATOM 953 C C . GLY A 1 118 ? -1.106 -25.462 -19.095 1.00 89.56 118 GLY A C 1
ATOM 954 O O . GLY A 1 118 ? -2.263 -25.748 -18.784 1.00 89.56 118 GLY A O 1
ATOM 955 N N . PRO A 1 119 ? -0.411 -26.193 -19.985 1.00 88.56 119 PRO A N 1
ATOM 956 C CA . PRO A 1 119 ? -1.000 -27.273 -20.787 1.00 88.56 119 PRO A CA 1
ATOM 957 C C . PRO A 1 119 ? -1.683 -28.391 -19.979 1.00 88.56 119 PRO A C 1
ATOM 959 O O . PRO A 1 119 ? -2.658 -28.972 -20.437 1.00 88.56 119 PRO A O 1
ATOM 962 N N . GLY A 1 120 ? -1.208 -28.672 -18.760 1.00 88.88 120 GLY A N 1
ATOM 963 C CA . GLY A 1 120 ? -1.808 -29.666 -17.857 1.00 88.88 120 GLY A CA 1
ATOM 964 C C . GLY A 1 120 ? -2.967 -29.147 -16.992 1.00 88.88 120 GLY A C 1
ATOM 965 O O . GLY A 1 120 ? -3.482 -29.881 -16.150 1.00 88.88 120 GLY A O 1
ATOM 966 N N . CYS A 1 121 ? -3.370 -27.879 -17.130 1.00 90.50 121 CYS A N 1
ATOM 967 C CA . CYS A 1 121 ? -4.425 -27.293 -16.308 1.00 90.50 121 CYS A CA 1
ATOM 968 C C . CYS A 1 121 ? -5.813 -27.642 -16.859 1.00 90.50 121 CYS A C 1
ATOM 970 O O . CYS A 1 121 ? -6.183 -27.233 -17.954 1.00 90.50 121 CYS A O 1
ATOM 972 N N . THR A 1 122 ? -6.631 -28.325 -16.058 1.00 89.62 122 THR A N 1
ATOM 973 C CA . THR A 1 122 ? -8.003 -28.698 -16.450 1.00 89.62 122 THR A CA 1
ATOM 974 C C . THR A 1 122 ? -8.995 -27.534 -16.419 1.00 89.62 122 THR A C 1
ATOM 976 O O . THR A 1 122 ? -10.079 -27.639 -16.990 1.00 89.62 122 THR A O 1
ATOM 979 N N . LYS A 1 123 ? -8.668 -26.430 -15.733 1.00 85.94 123 LYS A N 1
ATOM 980 C CA . LYS A 1 123 ? -9.542 -25.254 -15.579 1.00 85.94 123 LYS A CA 1
ATOM 981 C C . LYS A 1 123 ? -8.737 -23.950 -15.641 1.00 85.94 123 LYS A C 1
ATOM 983 O O . LYS A 1 123 ? -8.600 -23.280 -14.613 1.00 85.94 123 LYS A O 1
ATOM 988 N N . PRO A 1 124 ? -8.205 -23.579 -16.819 1.00 87.94 124 PRO A N 1
ATOM 989 C CA . PRO A 1 124 ? -7.492 -22.321 -16.972 1.00 87.94 124 PRO A CA 1
ATOM 990 C C . PRO A 1 124 ? -8.452 -21.137 -16.796 1.00 87.94 124 PRO A C 1
ATOM 992 O O . PRO A 1 124 ? -9.592 -21.159 -17.262 1.00 87.94 124 PRO A O 1
ATOM 995 N N . TYR A 1 125 ? -7.999 -20.066 -16.153 1.00 83.94 125 TYR A N 1
ATOM 996 C CA . TYR A 1 125 ? -8.828 -18.886 -15.884 1.00 83.94 125 TYR A CA 1
ATOM 997 C C . TYR A 1 125 ? -8.015 -17.602 -16.020 1.00 83.94 125 TYR A C 1
ATOM 999 O O . TYR A 1 125 ? -6.809 -17.611 -15.803 1.00 83.94 125 TYR A O 1
ATOM 1007 N N . ASP A 1 126 ? -8.671 -16.501 -16.379 1.00 84.31 126 ASP A N 1
ATOM 1008 C CA . ASP A 1 126 ? -8.035 -15.185 -16.426 1.00 84.31 126 ASP A CA 1
ATOM 1009 C C . ASP A 1 126 ? -8.192 -14.492 -15.077 1.00 84.31 126 ASP A C 1
ATOM 1011 O O . ASP A 1 126 ? -9.305 -14.369 -14.553 1.00 84.31 126 ASP A O 1
ATOM 1015 N N . MET A 1 127 ? -7.088 -14.009 -14.517 1.00 84.06 127 MET A N 1
ATOM 1016 C CA . MET A 1 127 ? -7.096 -13.210 -13.296 1.00 84.06 127 MET A CA 1
ATOM 1017 C C . MET A 1 127 ? -6.650 -11.782 -13.578 1.00 84.06 127 MET A C 1
ATOM 1019 O O . MET A 1 127 ? -5.811 -11.545 -14.442 1.00 84.06 127 MET A O 1
ATOM 1023 N N . ALA A 1 128 ? -7.210 -10.824 -12.839 1.00 84.50 128 ALA A N 1
ATOM 1024 C CA . ALA A 1 128 ? -6.675 -9.468 -12.812 1.00 84.50 128 ALA A CA 1
ATOM 1025 C C . ALA A 1 128 ? -5.263 -9.496 -12.212 1.00 84.50 128 ALA A C 1
ATOM 1027 O O . ALA A 1 128 ? -5.055 -10.130 -11.172 1.00 84.50 128 ALA A O 1
ATOM 1028 N N . LEU A 1 129 ? -4.323 -8.814 -12.870 1.00 85.25 129 LEU A N 1
ATOM 1029 C CA . LEU A 1 129 ? -2.932 -8.723 -12.424 1.00 85.25 129 LEU A CA 1
ATOM 1030 C C . LEU A 1 129 ? -2.817 -7.875 -11.147 1.00 85.25 129 LEU A C 1
ATOM 1032 O O . LEU A 1 129 ? -2.039 -8.191 -10.255 1.00 85.25 129 LEU A O 1
ATOM 1036 N N . LEU A 1 130 ? -3.660 -6.845 -11.035 1.00 85.56 130 LEU A N 1
ATOM 1037 C CA . LEU A 1 130 ? -3.838 -6.040 -9.830 1.00 85.56 130 LEU A CA 1
ATOM 1038 C C . LEU A 1 130 ? -5.047 -6.563 -9.051 1.00 85.56 130 LEU A C 1
ATOM 1040 O O . LEU A 1 130 ? -6.197 -6.407 -9.473 1.00 85.56 130 LEU A O 1
ATOM 1044 N N . ASN A 1 131 ? -4.780 -7.219 -7.926 1.00 83.69 131 ASN A N 1
ATOM 1045 C CA . ASN A 1 131 ? -5.776 -7.954 -7.154 1.00 83.69 131 ASN A CA 1
ATOM 1046 C C . ASN A 1 131 ? -5.777 -7.547 -5.680 1.00 83.69 131 ASN A C 1
ATOM 1048 O O . ASN A 1 131 ? -4.878 -6.847 -5.220 1.00 83.69 131 ASN A O 1
ATOM 1052 N N . VAL A 1 132 ? -6.776 -8.011 -4.933 1.00 75.56 132 VAL A N 1
ATOM 1053 C CA . VAL A 1 132 ? -6.802 -7.831 -3.478 1.00 75.56 132 VAL A CA 1
ATOM 1054 C C . VAL A 1 132 ? -5.819 -8.808 -2.840 1.00 75.56 132 VAL A C 1
ATOM 1056 O O . VAL A 1 132 ? -5.791 -9.988 -3.191 1.00 75.56 132 VAL A O 1
ATOM 1059 N N . SER A 1 133 ? -5.014 -8.315 -1.901 1.00 71.25 133 SER A N 1
ATOM 1060 C CA . SER A 1 133 ? -4.026 -9.121 -1.187 1.00 71.25 133 SER A CA 1
ATOM 1061 C C . SER A 1 133 ? -4.672 -10.272 -0.405 1.00 71.25 133 SER A C 1
ATOM 1063 O O . SER A 1 133 ? -5.816 -10.194 0.058 1.00 71.25 133 SER A O 1
ATOM 1065 N N . ALA A 1 134 ? -3.917 -11.360 -0.236 1.00 61.44 134 ALA A N 1
ATOM 1066 C CA . ALA A 1 134 ? -4.308 -12.480 0.611 1.00 61.44 134 ALA A CA 1
ATOM 1067 C C . ALA A 1 134 ? -4.175 -12.077 2.089 1.00 61.44 134 ALA A C 1
ATOM 1069 O O . ALA A 1 134 ? -3.163 -12.333 2.735 1.00 61.44 134 ALA A O 1
ATOM 1070 N N . MET A 1 135 ? -5.187 -11.401 2.629 1.00 62.47 135 MET A N 1
ATOM 1071 C CA . MET A 1 135 ? -5.242 -11.100 4.058 1.00 62.47 135 MET A CA 1
ATOM 1072 C C . MET A 1 135 ? -5.671 -12.342 4.842 1.00 62.47 135 MET A C 1
ATOM 1074 O O . MET A 1 135 ? -6.606 -13.042 4.449 1.00 62.47 135 MET A O 1
ATOM 1078 N N . SER A 1 136 ? -5.004 -12.609 5.970 1.00 49.66 136 SER A N 1
ATOM 1079 C CA . SER A 1 136 ? -5.371 -13.724 6.846 1.00 49.66 136 SER A CA 1
ATOM 1080 C C . SER A 1 136 ? -6.827 -13.594 7.295 1.00 49.66 136 SER A C 1
ATOM 1082 O O . SER A 1 136 ? -7.226 -12.614 7.916 1.00 49.66 136 SER A O 1
ATOM 1084 N N . PHE A 1 137 ? -7.639 -14.614 7.028 1.00 55.88 137 PHE A N 1
ATOM 1085 C CA . PHE A 1 137 ? -9.045 -14.631 7.436 1.00 55.88 137 PHE A CA 1
ATOM 1086 C C . PHE A 1 137 ? -9.240 -14.610 8.962 1.00 55.88 137 PHE A C 1
ATOM 1088 O O . PHE A 1 137 ? -10.347 -14.333 9.413 1.00 55.88 137 PHE A O 1
ATOM 1095 N N . GLY A 1 138 ? -8.194 -14.892 9.750 1.00 61.09 138 GLY A N 1
ATOM 1096 C CA . GLY A 1 138 ? -8.231 -14.798 11.213 1.00 61.09 138 GLY A CA 1
ATOM 1097 C C . GLY A 1 138 ? -8.247 -13.360 11.743 1.00 61.09 138 GLY A C 1
ATOM 1098 O O . GLY A 1 138 ? -8.715 -13.138 12.854 1.00 61.09 138 GLY A O 1
ATOM 1099 N N . SER A 1 139 ? -7.791 -12.381 10.951 1.00 68.06 139 SER A N 1
ATOM 1100 C CA . SER A 1 139 ? -7.807 -10.958 11.325 1.00 68.06 139 SER A CA 1
ATOM 1101 C C . SER A 1 139 ? -9.040 -10.206 10.812 1.00 68.06 139 SER A C 1
ATOM 1103 O O . SER A 1 139 ? -9.253 -9.049 11.172 1.00 68.06 139 SER A O 1
ATOM 1105 N N . LEU A 1 140 ? -9.878 -10.847 9.988 1.00 78.25 140 LEU A N 1
ATOM 1106 C CA . LEU A 1 140 ? -11.043 -10.230 9.359 1.00 78.25 140 LEU A CA 1
ATOM 1107 C C . LEU A 1 140 ? -12.353 -10.804 9.898 1.00 78.25 140 LEU A C 1
ATOM 1109 O O . LEU A 1 140 ? -12.541 -12.012 10.015 1.00 78.25 140 LEU A O 1
ATOM 1113 N N . SER A 1 141 ? -13.328 -9.924 10.138 1.00 81.19 141 SER A N 1
ATOM 1114 C CA . SER A 1 141 ? -14.685 -10.362 10.477 1.00 81.19 141 SER A CA 1
ATOM 1115 C C . SER A 1 141 ? -15.335 -11.131 9.319 1.00 81.19 141 SER A C 1
ATOM 1117 O O . SER A 1 141 ? -15.097 -10.839 8.144 1.00 81.19 141 SER A O 1
ATOM 1119 N N . ALA A 1 142 ? -16.263 -12.041 9.631 1.00 79.88 142 ALA A N 1
ATOM 1120 C CA . ALA A 1 142 ? -17.043 -12.753 8.615 1.00 79.88 142 ALA A CA 1
ATOM 1121 C C . ALA A 1 142 ? -17.763 -11.797 7.639 1.00 79.88 142 ALA A C 1
ATOM 1123 O O . ALA A 1 142 ? -17.911 -12.098 6.458 1.00 79.88 142 ALA A O 1
ATOM 1124 N N . ASN A 1 143 ? -18.181 -10.617 8.107 1.00 80.38 143 ASN A N 1
ATOM 1125 C CA . ASN A 1 143 ? -18.798 -9.587 7.267 1.00 80.38 143 ASN A CA 1
ATOM 1126 C C . ASN A 1 143 ? -17.801 -8.956 6.290 1.00 80.38 143 ASN A C 1
ATOM 1128 O O . ASN A 1 143 ? -18.163 -8.705 5.142 1.00 80.38 143 ASN A O 1
ATOM 1132 N N . ALA A 1 144 ? -16.561 -8.720 6.726 1.00 81.75 144 ALA A N 1
ATOM 1133 C CA . ALA A 1 144 ? -15.504 -8.192 5.867 1.00 81.75 144 ALA A CA 1
ATOM 1134 C C . ALA A 1 144 ? -15.153 -9.189 4.756 1.00 81.75 144 ALA A C 1
ATOM 1136 O O . ALA A 1 144 ? -15.130 -8.817 3.587 1.00 81.75 144 ALA A O 1
ATOM 1137 N N . VAL A 1 145 ? -15.004 -10.472 5.097 1.00 80.81 145 VAL A N 1
ATOM 1138 C CA . VAL A 1 145 ? -14.749 -11.542 4.115 1.00 80.81 145 VAL A CA 1
ATOM 1139 C C . VAL A 1 145 ? -15.863 -11.623 3.068 1.00 80.81 145 VAL A C 1
ATOM 1141 O O . VAL A 1 145 ? -15.595 -11.742 1.874 1.00 80.81 145 VAL A O 1
ATOM 1144 N N . ARG A 1 146 ? -17.127 -11.511 3.492 1.00 81.44 146 ARG A N 1
ATOM 1145 C CA . ARG A 1 146 ? -18.277 -11.513 2.575 1.00 81.44 146 ARG A CA 1
ATOM 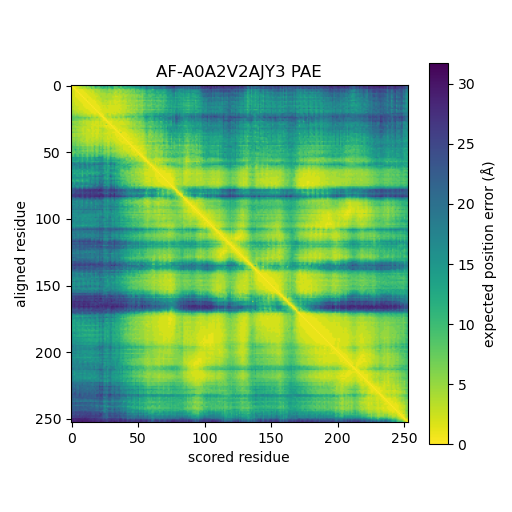1146 C C . ARG A 1 146 ? -18.306 -10.303 1.646 1.00 81.44 146 ARG A C 1
ATOM 1148 O O . ARG A 1 146 ? -18.548 -10.473 0.450 1.00 81.44 146 ARG A O 1
ATOM 1155 N N . ALA A 1 147 ? -18.042 -9.110 2.176 1.00 85.25 147 ALA A N 1
ATOM 1156 C CA . ALA A 1 147 ? -17.961 -7.891 1.379 1.00 85.25 147 ALA A CA 1
ATOM 1157 C C . ALA A 1 147 ? -16.820 -7.967 0.351 1.00 85.25 147 ALA A C 1
ATOM 1159 O O . ALA A 1 147 ? -17.031 -7.624 -0.808 1.00 85.25 147 ALA A O 1
ATOM 1160 N N . LEU A 1 148 ? -15.652 -8.494 0.743 1.00 85.44 148 LEU A N 1
ATOM 1161 C CA . LEU A 1 148 ? -14.508 -8.692 -0.152 1.00 85.44 148 LEU A CA 1
ATOM 1162 C C . LEU A 1 148 ? -14.823 -9.675 -1.284 1.00 85.44 148 LEU A C 1
ATOM 1164 O O . LEU A 1 148 ? -14.621 -9.346 -2.449 1.00 85.44 148 LEU A O 1
ATOM 1168 N N . ASN A 1 149 ? -15.389 -10.842 -0.965 1.00 84.69 149 ASN A N 1
ATOM 1169 C CA . ASN A 1 149 ? -15.771 -11.838 -1.973 1.00 84.69 149 ASN A CA 1
ATOM 1170 C C . ASN A 1 149 ? -16.830 -11.305 -2.946 1.00 84.69 149 ASN A C 1
ATOM 1172 O O . ASN A 1 149 ? -16.758 -11.547 -4.152 1.00 84.69 149 ASN A O 1
ATOM 1176 N N . THR A 1 150 ? -17.825 -10.583 -2.427 1.00 84.38 150 THR A N 1
ATOM 1177 C CA . THR A 1 150 ? -18.896 -10.021 -3.256 1.00 84.38 150 THR A CA 1
ATOM 1178 C C . THR A 1 150 ? -18.371 -8.881 -4.125 1.00 84.38 150 THR A C 1
ATOM 1180 O O . THR A 1 150 ? -18.624 -8.883 -5.327 1.00 84.38 150 THR A O 1
ATOM 1183 N N . GLY A 1 151 ? -17.580 -7.965 -3.559 1.00 85.94 151 GLY A N 1
ATOM 1184 C CA . GLY A 1 151 ? -16.915 -6.894 -4.304 1.00 85.94 151 GLY A CA 1
ATOM 1185 C C . GLY A 1 151 ? -15.979 -7.430 -5.389 1.00 85.94 151 GLY A C 1
ATOM 1186 O O . GLY A 1 151 ? -15.997 -6.928 -6.508 1.00 85.94 151 GLY A O 1
ATOM 1187 N N . ALA A 1 152 ? -15.248 -8.513 -5.110 1.00 84.75 152 ALA A N 1
ATOM 1188 C CA . ALA A 1 152 ? -14.402 -9.200 -6.086 1.00 84.75 152 ALA A CA 1
ATOM 1189 C C . ALA A 1 152 ? -15.174 -9.782 -7.257 1.00 84.75 152 ALA A C 1
ATOM 1191 O O . ALA A 1 152 ? -14.768 -9.627 -8.409 1.00 84.75 152 ALA A O 1
ATOM 1192 N N . ARG A 1 153 ? -16.330 -10.390 -6.979 1.00 82.44 153 ARG A N 1
ATOM 1193 C CA . ARG A 1 153 ? -17.231 -10.862 -8.029 1.00 82.44 153 ARG A CA 1
ATOM 1194 C C . ARG A 1 153 ? -17.757 -9.705 -8.880 1.00 82.44 153 ARG A C 1
ATOM 1196 O O . ARG A 1 153 ? -17.776 -9.838 -10.098 1.00 82.44 153 ARG A O 1
ATOM 1203 N N . LEU A 1 154 ? -18.159 -8.595 -8.257 1.00 84.50 154 LEU A N 1
ATOM 1204 C CA . LEU A 1 154 ? -18.673 -7.413 -8.962 1.00 84.50 154 LEU A CA 1
ATOM 1205 C C . LEU A 1 154 ? -17.593 -6.729 -9.818 1.00 84.50 154 LEU A C 1
ATOM 1207 O O . LEU A 1 154 ? -17.856 -6.349 -10.954 1.00 84.50 154 LEU A O 1
ATOM 1211 N N . GLY A 1 155 ? -16.366 -6.617 -9.303 1.00 80.31 155 GLY A N 1
ATOM 1212 C CA . GLY A 1 155 ? -15.241 -5.991 -10.004 1.00 80.31 155 GLY A CA 1
ATOM 1213 C C . GLY A 1 155 ? -14.429 -6.937 -10.893 1.00 80.31 155 GLY A C 1
ATOM 1214 O O . GLY A 1 155 ? -13.476 -6.501 -11.534 1.00 80.31 155 GLY A O 1
ATOM 1215 N N . GLY A 1 156 ? -14.770 -8.227 -10.935 1.00 80.75 156 GLY A N 1
ATOM 1216 C CA . GLY A 1 156 ? -14.099 -9.225 -11.770 1.00 80.75 156 GLY A CA 1
ATOM 1217 C C . GLY A 1 156 ? -12.644 -9.520 -11.379 1.00 80.75 156 GLY A C 1
ATOM 1218 O O . GLY A 1 156 ? -11.835 -9.817 -12.264 1.00 80.75 156 GLY A O 1
ATOM 1219 N N . PHE A 1 157 ? -12.303 -9.433 -10.091 1.00 83.75 157 PHE A N 1
ATOM 1220 C CA . PHE A 1 157 ? -10.978 -9.757 -9.542 1.00 83.75 157 PHE A CA 1
ATOM 1221 C C . PHE A 1 157 ? -11.021 -11.023 -8.667 1.00 83.75 157 PHE A C 1
ATOM 1223 O O . PHE A 1 157 ? -12.086 -11.596 -8.430 1.00 83.75 157 PHE A O 1
ATOM 1230 N N . ALA A 1 158 ? -9.857 -11.549 -8.277 1.00 76.81 158 ALA A N 1
ATOM 1231 C CA . ALA A 1 158 ? -9.777 -12.882 -7.677 1.00 76.81 158 ALA A CA 1
ATOM 1232 C C . ALA A 1 158 ? -10.033 -12.838 -6.167 1.00 76.81 158 ALA A C 1
ATOM 1234 O O . ALA A 1 158 ? -9.498 -11.998 -5.454 1.00 76.81 158 ALA A O 1
ATOM 1235 N N . GLN A 1 159 ? -10.824 -13.791 -5.685 1.00 71.75 159 GLN A N 1
ATOM 1236 C CA . GLN A 1 159 ? -11.052 -14.066 -4.269 1.00 71.75 159 GLN A CA 1
ATOM 1237 C C . GLN A 1 159 ? -11.472 -15.533 -4.093 1.00 71.75 159 GLN A C 1
ATOM 1239 O O . GLN A 1 159 ? -11.826 -16.213 -5.065 1.00 71.75 159 GLN A O 1
ATOM 1244 N N . ASP A 1 160 ? -11.435 -16.035 -2.856 1.00 67.31 160 ASP A N 1
ATOM 1245 C CA . ASP A 1 160 ? -11.738 -17.439 -2.564 1.00 67.31 160 ASP A CA 1
ATOM 1246 C C . ASP A 1 160 ? -13.216 -17.787 -2.841 1.00 67.31 160 ASP A C 1
ATOM 1248 O O . ASP A 1 160 ? -14.153 -17.374 -2.147 1.00 67.31 160 ASP A O 1
ATOM 1252 N N . ARG A 1 161 ? -13.423 -18.647 -3.847 1.00 58.88 161 ARG A N 1
ATOM 1253 C CA . ARG A 1 161 ? -14.745 -19.129 -4.270 1.00 58.88 161 ARG A CA 1
ATOM 1254 C C . ARG A 1 161 ? -15.454 -19.969 -3.207 1.00 58.88 161 ARG A C 1
ATOM 1256 O O . ARG A 1 161 ? -16.686 -20.016 -3.213 1.00 58.88 161 ARG A O 1
ATOM 1263 N N . ARG A 1 162 ? -14.731 -20.632 -2.292 1.00 59.22 162 ARG A N 1
ATOM 1264 C CA . ARG A 1 162 ? -15.338 -21.518 -1.278 1.00 59.22 162 ARG A CA 1
ATOM 1265 C C . ARG A 1 162 ? -16.240 -20.755 -0.307 1.00 59.22 162 ARG A C 1
ATOM 1267 O O . ARG A 1 162 ? -17.204 -21.333 0.189 1.00 59.22 162 ARG A O 1
ATOM 1274 N N . ARG A 1 163 ? -15.990 -19.458 -0.086 1.00 55.97 163 ARG A N 1
ATOM 1275 C CA . ARG A 1 163 ? -16.764 -18.609 0.841 1.00 55.97 163 ARG A CA 1
ATOM 1276 C C . ARG A 1 163 ? -17.599 -17.520 0.155 1.00 55.97 163 ARG A C 1
ATOM 1278 O O . ARG A 1 163 ? -18.243 -16.728 0.837 1.00 55.97 163 ARG A O 1
ATOM 1285 N N . ALA A 1 164 ? -17.681 -17.530 -1.177 1.00 52.56 164 ALA A N 1
ATOM 1286 C CA . ALA A 1 164 ? -18.557 -16.648 -1.959 1.00 52.56 164 ALA A CA 1
ATOM 1287 C C . ALA A 1 164 ? -20.056 -17.029 -1.894 1.00 52.56 164 ALA A C 1
ATOM 1289 O O . ALA A 1 164 ? -20.892 -16.335 -2.471 1.00 52.56 164 ALA A O 1
ATOM 1290 N N . ARG A 1 165 ? -20.406 -18.130 -1.205 1.00 52.62 165 ARG A N 1
ATOM 1291 C CA . ARG A 1 165 ? -21.791 -18.622 -1.048 1.00 52.62 165 ARG A CA 1
ATOM 1292 C C . ARG A 1 165 ? -22.618 -17.858 -0.011 1.00 52.62 165 ARG A C 1
ATOM 1294 O O . ARG A 1 165 ? -23.804 -18.131 0.120 1.00 52.62 165 ARG A O 1
ATOM 1301 N N . ALA A 1 166 ? -22.014 -16.947 0.748 1.00 53.78 166 ALA A N 1
ATOM 1302 C CA . ALA A 1 166 ? -22.711 -16.239 1.813 1.00 53.78 166 ALA A CA 1
ATOM 1303 C C . ALA A 1 166 ? -23.287 -14.893 1.333 1.00 53.78 166 ALA A C 1
ATOM 1305 O O . ALA A 1 166 ? -22.666 -14.196 0.536 1.00 53.78 166 ALA A O 1
ATOM 1306 N N . VAL A 1 167 ? -24.484 -14.573 1.841 1.00 51.34 167 VAL A N 1
ATOM 1307 C CA . VAL A 1 167 ? -25.374 -13.445 1.492 1.00 51.34 167 VAL A CA 1
ATOM 1308 C C . VAL A 1 167 ? -24.653 -12.104 1.291 1.00 51.34 167 VAL A C 1
ATOM 1310 O O . VAL A 1 167 ? -23.760 -11.760 2.072 1.00 51.34 167 VAL A O 1
ATOM 1313 N N . ASP A 1 168 ? -25.115 -11.357 0.277 1.00 57.91 168 ASP A N 1
ATOM 1314 C CA . ASP A 1 168 ? -24.672 -10.011 -0.110 1.00 57.91 168 ASP A CA 1
ATOM 1315 C C . ASP A 1 168 ? -24.701 -9.025 1.066 1.00 57.91 168 ASP A C 1
ATOM 1317 O O . ASP A 1 168 ? -25.718 -8.837 1.735 1.00 57.91 168 ASP A O 1
ATOM 1321 N N . VAL A 1 169 ? -23.566 -8.373 1.307 1.00 62.72 169 VAL A N 1
ATOM 1322 C CA . VAL A 1 169 ? -23.423 -7.315 2.308 1.00 62.72 169 VAL A CA 1
ATOM 1323 C C . VAL A 1 169 ? -23.592 -5.960 1.609 1.00 62.72 169 VAL A C 1
ATOM 1325 O O . VAL A 1 169 ? -22.638 -5.191 1.521 1.00 62.72 169 VAL A O 1
ATOM 1328 N N . GLY A 1 170 ? -24.803 -5.696 1.102 1.00 70.12 170 GLY A N 1
ATOM 1329 C CA . GLY A 1 170 ? -25.258 -4.471 0.416 1.00 70.12 170 GLY A CA 1
ATOM 1330 C C . GLY A 1 170 ? -24.192 -3.405 0.095 1.00 70.12 170 GLY A C 1
ATOM 1331 O O . GLY A 1 170 ? -23.418 -3.544 -0.851 1.00 70.12 170 GLY A O 1
ATOM 1332 N N . ASP A 1 171 ? -24.152 -2.316 0.874 1.00 74.69 171 ASP A N 1
ATOM 1333 C CA . ASP A 1 171 ? -23.261 -1.158 0.641 1.00 74.69 171 ASP A CA 1
ATOM 1334 C C . ASP A 1 171 ? -21.761 -1.519 0.699 1.00 74.69 171 ASP A C 1
ATOM 1336 O O . ASP A 1 171 ? -20.957 -1.045 -0.103 1.00 74.69 171 ASP A O 1
ATOM 1340 N N . LYS A 1 172 ? -21.356 -2.426 1.599 1.00 81.56 172 LYS A N 1
ATOM 1341 C CA . LYS A 1 172 ? -19.931 -2.751 1.799 1.00 81.56 172 LYS A CA 1
ATOM 1342 C C . LYS A 1 172 ? -19.319 -3.436 0.579 1.00 81.56 172 LYS A C 1
ATOM 1344 O O . LYS A 1 172 ? -18.183 -3.130 0.231 1.00 81.56 172 LYS A O 1
ATOM 1349 N N . SER A 1 173 ? -20.068 -4.316 -0.085 1.00 85.44 173 SER A N 1
ATOM 1350 C CA . SER A 1 173 ? -19.626 -4.974 -1.321 1.00 85.44 173 SER A CA 1
ATOM 1351 C C . SER A 1 173 ? -19.332 -3.956 -2.433 1.00 85.44 173 SER A C 1
ATOM 1353 O O . SER A 1 173 ? -18.307 -4.054 -3.107 1.00 85.44 173 SER A O 1
ATOM 1355 N N . ARG A 1 174 ? -20.200 -2.943 -2.589 1.00 87.38 174 ARG A N 1
ATOM 1356 C CA . ARG A 1 174 ? -20.034 -1.869 -3.587 1.00 87.38 174 ARG A CA 1
ATOM 1357 C C . ARG A 1 174 ? -18.853 -0.960 -3.26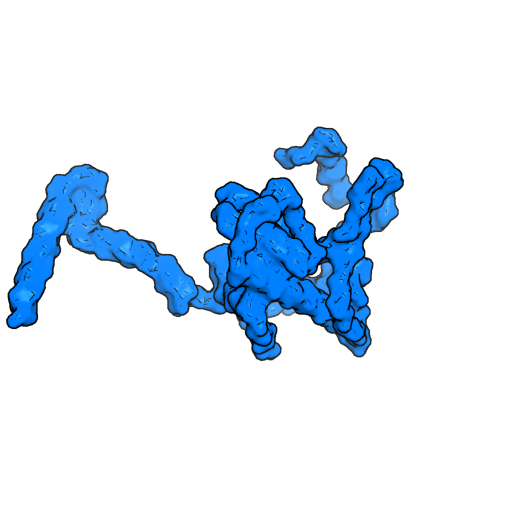5 1.00 87.38 174 ARG A C 1
ATOM 1359 O O . ARG A 1 174 ? -18.122 -0.571 -4.168 1.00 87.38 174 ARG A O 1
ATOM 1366 N N . ARG A 1 175 ? -18.636 -0.654 -1.985 1.00 87.75 175 ARG A N 1
ATOM 1367 C CA . ARG A 1 175 ? -17.465 0.110 -1.528 1.00 87.75 175 ARG A CA 1
ATOM 1368 C C . ARG A 1 175 ? -16.150 -0.582 -1.871 1.00 87.75 175 ARG A C 1
ATOM 1370 O O . ARG A 1 175 ? -15.235 0.070 -2.361 1.00 87.75 175 ARG A O 1
ATOM 1377 N N . VAL A 1 176 ? -16.080 -1.899 -1.670 1.00 88.75 176 VAL A N 1
ATOM 1378 C CA . VAL A 1 176 ? -14.912 -2.707 -2.056 1.00 88.75 176 VAL A CA 1
ATOM 1379 C C . VAL A 1 176 ? -14.691 -2.662 -3.567 1.00 88.75 176 VAL A C 1
ATOM 1381 O O . VAL A 1 176 ? -13.570 -2.446 -4.018 1.00 88.75 176 VAL A O 1
ATOM 1384 N N . GLU A 1 177 ? -15.752 -2.851 -4.354 1.00 88.62 177 GLU A N 1
ATOM 1385 C CA . GLU A 1 177 ? -15.673 -2.796 -5.815 1.00 88.62 177 GLU A CA 1
ATOM 1386 C C . GLU A 1 177 ? -15.157 -1.434 -6.311 1.00 88.62 177 GLU A C 1
ATOM 1388 O O . GLU A 1 177 ? -14.231 -1.389 -7.122 1.00 88.62 177 GLU A O 1
ATOM 1393 N N . ARG A 1 178 ? -15.730 -0.330 -5.810 1.00 90.31 178 ARG A N 1
ATOM 1394 C CA . ARG A 1 178 ? -15.328 1.040 -6.168 1.00 90.31 178 ARG A CA 1
ATOM 1395 C C . ARG A 1 178 ? -13.880 1.314 -5.792 1.00 90.31 178 ARG A C 1
ATOM 1397 O O . ARG A 1 178 ? -13.117 1.762 -6.643 1.00 90.31 178 ARG A O 1
ATOM 1404 N N . TYR A 1 179 ? -13.494 0.965 -4.565 1.00 90.19 179 TYR A N 1
ATOM 1405 C CA . TYR A 1 179 ? -12.123 1.120 -4.096 1.00 90.19 179 TYR A CA 1
ATOM 1406 C C . TYR A 1 179 ? -11.124 0.381 -4.993 1.00 90.19 179 TYR A C 1
ATOM 1408 O O . TYR A 1 179 ? -10.118 0.964 -5.403 1.00 90.19 179 TYR A O 1
ATOM 1416 N N . GLN A 1 180 ? -11.419 -0.874 -5.353 1.00 89.25 180 GLN A N 1
ATOM 1417 C CA . GLN A 1 180 ? -10.547 -1.646 -6.237 1.00 89.25 180 GLN A CA 1
ATOM 1418 C C . GLN A 1 180 ? -10.470 -1.020 -7.632 1.00 89.25 180 GLN A C 1
ATOM 1420 O O . GLN A 1 180 ? -9.374 -0.857 -8.161 1.00 89.25 180 GLN A O 1
ATOM 1425 N N . LYS A 1 181 ? -11.611 -0.647 -8.230 1.00 88.88 181 LYS A N 1
ATOM 1426 C CA . LYS A 1 181 ? -11.648 -0.016 -9.559 1.00 88.88 181 LYS A CA 1
ATOM 1427 C C . LYS A 1 181 ? -10.848 1.285 -9.592 1.00 88.88 181 LYS A C 1
ATOM 1429 O O . LYS A 1 181 ? -10.038 1.460 -10.497 1.00 88.88 181 LYS A O 1
ATOM 1434 N N . ALA A 1 182 ? -11.032 2.150 -8.596 1.00 90.12 182 ALA A N 1
ATOM 1435 C CA . ALA A 1 182 ? -10.297 3.405 -8.484 1.00 90.12 182 ALA A CA 1
ATOM 1436 C C . ALA A 1 182 ? -8.793 3.162 -8.293 1.00 90.12 182 ALA A C 1
ATOM 1438 O O . ALA A 1 182 ? -7.986 3.746 -9.002 1.00 90.12 182 ALA A O 1
ATOM 1439 N N . THR A 1 183 ? -8.409 2.224 -7.423 1.00 89.62 183 THR A N 1
ATOM 1440 C CA . THR A 1 183 ? -6.994 1.884 -7.188 1.00 89.62 183 THR A CA 1
ATOM 1441 C C . THR A 1 183 ? -6.314 1.343 -8.447 1.00 89.62 183 THR A C 1
ATOM 1443 O O . THR A 1 183 ? -5.197 1.744 -8.771 1.00 89.62 183 THR A O 1
ATOM 1446 N N . VAL A 1 184 ? -6.994 0.468 -9.195 1.00 89.81 184 VAL A N 1
ATOM 1447 C CA . VAL A 1 184 ? -6.486 -0.047 -10.473 1.00 89.81 184 VAL A CA 1
ATOM 1448 C C . VAL A 1 184 ? -6.361 1.075 -11.502 1.00 89.81 184 VAL A C 1
ATOM 1450 O O . VAL A 1 184 ? -5.335 1.165 -12.170 1.00 89.81 184 VAL A O 1
ATOM 1453 N N . LEU A 1 185 ? -7.360 1.954 -11.604 1.00 90.19 185 LEU A N 1
ATOM 1454 C CA . LEU A 1 185 ? -7.312 3.093 -12.516 1.00 90.19 185 LEU A CA 1
ATOM 1455 C C . LEU A 1 185 ? -6.162 4.051 -12.174 1.00 90.19 185 LEU A C 1
ATOM 1457 O O . LEU A 1 185 ? -5.453 4.477 -13.081 1.00 90.19 185 LEU A O 1
ATOM 1461 N N . SER A 1 186 ? -5.926 4.348 -10.894 1.00 90.31 186 SER A N 1
ATOM 1462 C CA . SER A 1 186 ? -4.798 5.182 -10.461 1.00 90.31 186 SER A CA 1
ATOM 1463 C C . SER A 1 186 ? -3.454 4.551 -10.826 1.00 90.31 186 SER A C 1
ATOM 1465 O O . SER A 1 186 ? -2.584 5.237 -11.356 1.00 90.31 186 SER A O 1
ATOM 1467 N N . ALA A 1 187 ? -3.300 3.235 -10.646 1.00 91.25 187 ALA A N 1
ATOM 1468 C CA . ALA A 1 187 ? -2.096 2.527 -11.083 1.00 91.25 187 ALA A CA 1
ATOM 1469 C C . ALA A 1 187 ? -1.889 2.619 -12.609 1.00 91.25 187 ALA A C 1
ATOM 1471 O O . ALA A 1 187 ? -0.768 2.837 -13.065 1.00 91.25 187 ALA A O 1
ATOM 1472 N N . LEU A 1 188 ? -2.964 2.511 -13.400 1.00 92.25 188 LEU A N 1
ATOM 1473 C CA . LEU A 1 188 ? -2.904 2.672 -14.858 1.00 92.25 188 LEU A CA 1
ATOM 1474 C C . LEU A 1 188 ? -2.581 4.108 -15.281 1.00 92.25 188 LEU A C 1
ATOM 1476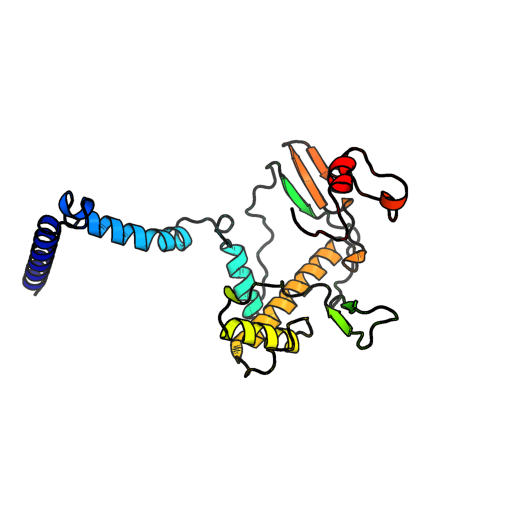 O O . LEU A 1 188 ? -1.820 4.298 -16.223 1.00 92.25 188 LEU A O 1
ATOM 1480 N N . ARG A 1 189 ? -3.105 5.118 -14.575 1.00 92.44 189 ARG A N 1
ATOM 1481 C CA . ARG A 1 189 ? -2.755 6.531 -14.799 1.00 92.44 189 ARG A CA 1
ATOM 1482 C C . ARG A 1 189 ? -1.269 6.782 -14.544 1.00 92.44 189 ARG A C 1
ATOM 1484 O O . ARG A 1 189 ? -0.624 7.429 -15.363 1.00 92.44 189 ARG A O 1
ATOM 1491 N N . ILE A 1 190 ? -0.724 6.225 -13.459 1.00 92.69 190 ILE A N 1
ATOM 1492 C CA . ILE A 1 190 ? 0.709 6.305 -13.137 1.00 92.69 190 ILE A CA 1
ATOM 1493 C C . ILE A 1 190 ? 1.544 5.648 -14.245 1.00 92.69 190 ILE A C 1
ATOM 1495 O O . ILE A 1 190 ? 2.454 6.277 -14.773 1.00 92.69 190 ILE A O 1
ATOM 1499 N N . MET A 1 191 ? 1.205 4.422 -14.654 1.00 94.38 191 MET A N 1
ATOM 1500 C CA . MET A 1 191 ? 1.895 3.714 -15.744 1.00 94.38 191 MET A CA 1
ATOM 1501 C C . MET A 1 191 ? 1.867 4.503 -17.058 1.00 94.38 191 MET A C 1
ATOM 1503 O O . MET A 1 191 ? 2.900 4.686 -17.701 1.00 94.38 191 MET A O 1
ATOM 1507 N N . ALA A 1 192 ? 0.706 5.048 -17.414 1.00 94.38 192 ALA A N 1
ATOM 1508 C CA . ALA A 1 192 ? 0.550 5.841 -18.622 1.00 94.38 192 ALA A CA 1
ATOM 1509 C C . ALA A 1 192 ? 1.397 7.130 -18.575 1.00 94.38 192 ALA A C 1
ATOM 1511 O O . ALA A 1 192 ? 2.060 7.467 -19.558 1.00 94.38 192 ALA A O 1
ATOM 1512 N N . ALA A 1 193 ? 1.461 7.800 -17.416 1.00 94.94 193 ALA A N 1
ATOM 1513 C CA . ALA A 1 193 ? 2.336 8.954 -17.186 1.00 94.94 193 ALA A CA 1
ATOM 1514 C C . ALA A 1 193 ? 3.832 8.590 -17.256 1.00 94.94 193 ALA A C 1
ATOM 1516 O O . ALA A 1 193 ? 4.642 9.382 -17.735 1.00 94.94 193 ALA A O 1
ATOM 1517 N N . MET A 1 194 ? 4.199 7.371 -16.851 1.00 95.81 194 MET A N 1
ATOM 1518 C CA . MET A 1 194 ? 5.543 6.803 -17.028 1.00 95.81 194 MET A CA 1
ATOM 1519 C C . MET A 1 194 ? 5.824 6.336 -18.468 1.00 95.81 194 MET A C 1
ATOM 1521 O O . MET A 1 194 ? 6.927 5.873 -18.758 1.00 95.81 194 MET A O 1
ATOM 1525 N N . GLY A 1 195 ? 4.857 6.462 -19.385 1.00 95.25 195 GLY A N 1
ATOM 1526 C CA . GLY A 1 195 ? 5.012 6.122 -20.802 1.00 95.25 195 GLY A CA 1
ATOM 1527 C C . GLY A 1 195 ? 4.881 4.633 -21.131 1.00 95.25 195 GLY A C 1
ATOM 1528 O O . GLY A 1 195 ? 5.286 4.233 -22.225 1.00 95.25 195 GLY A O 1
ATOM 1529 N N . VAL A 1 196 ? 4.321 3.827 -20.223 1.00 94.56 196 VAL A N 1
ATOM 1530 C CA . VAL A 1 196 ? 4.143 2.377 -20.402 1.00 94.56 196 VAL A CA 1
ATOM 1531 C C . VAL A 1 196 ? 2.665 1.989 -20.455 1.00 94.56 196 VAL A C 1
ATOM 1533 O O . VAL A 1 196 ? 1.834 2.581 -19.764 1.00 94.56 196 VAL A O 1
ATOM 1536 N N . ASP A 1 197 ? 2.336 0.973 -21.256 1.00 90.00 197 ASP A N 1
ATOM 1537 C CA . ASP A 1 197 ? 0.943 0.535 -21.461 1.00 90.00 197 ASP A CA 1
ATOM 1538 C C . ASP A 1 197 ? 0.471 -0.474 -20.397 1.00 90.00 197 ASP A C 1
ATOM 1540 O O . ASP A 1 197 ? -0.732 -0.703 -20.214 1.00 90.00 197 ASP A O 1
ATOM 1544 N N . GLY A 1 198 ? 1.403 -1.081 -19.658 1.00 90.50 198 GLY A N 1
ATOM 1545 C CA . GLY A 1 198 ? 1.067 -2.001 -18.579 1.00 90.50 198 GLY A CA 1
ATOM 1546 C C . GLY A 1 198 ? 2.258 -2.510 -17.764 1.00 90.50 198 GLY A C 1
ATOM 1547 O O . GLY A 1 198 ? 3.412 -2.190 -18.051 1.00 90.50 198 GLY A O 1
ATOM 1548 N N . PRO A 1 199 ? 1.999 -3.350 -16.744 1.00 90.75 199 PRO A N 1
ATOM 1549 C CA . PRO A 1 199 ? 3.015 -3.722 -15.757 1.00 90.75 199 PRO A CA 1
ATOM 1550 C C . PRO A 1 199 ? 4.224 -4.480 -16.318 1.00 90.75 199 PRO A C 1
ATOM 1552 O O . PRO A 1 199 ? 5.311 -4.389 -15.761 1.00 90.75 199 PRO A O 1
ATOM 1555 N N . SER A 1 200 ? 4.067 -5.217 -17.421 1.00 89.94 200 SER A N 1
ATOM 1556 C CA . SER A 1 200 ? 5.157 -5.967 -18.068 1.00 89.94 200 SER A CA 1
ATOM 1557 C C . SER A 1 200 ? 6.215 -5.078 -18.725 1.00 89.94 200 SER A C 1
ATOM 1559 O O . SER A 1 200 ? 7.310 -5.544 -19.040 1.00 89.94 200 SER A O 1
ATOM 1561 N N . GLU A 1 201 ? 5.896 -3.810 -18.968 1.00 92.56 201 GLU A N 1
ATOM 1562 C CA . GLU A 1 201 ? 6.807 -2.824 -19.551 1.00 92.56 201 GLU A CA 1
ATOM 1563 C C . GLU A 1 201 ? 7.563 -2.026 -18.492 1.00 92.56 201 GLU A C 1
ATOM 1565 O O . GLU A 1 201 ? 8.510 -1.322 -18.834 1.00 92.56 201 GLU A O 1
ATOM 1570 N N . LEU A 1 202 ? 7.209 -2.178 -17.212 1.00 92.38 202 LEU A N 1
ATOM 1571 C CA . LEU A 1 202 ? 7.941 -1.537 -16.131 1.00 92.38 202 LEU A CA 1
ATOM 1572 C C . LEU A 1 202 ? 9.378 -2.062 -16.072 1.00 92.38 202 LEU A C 1
ATOM 1574 O O . LEU A 1 202 ? 9.643 -3.258 -16.246 1.00 92.38 202 LEU A O 1
ATOM 1578 N N . ARG A 1 203 ? 10.321 -1.152 -15.846 1.00 92.19 203 ARG A N 1
ATOM 1579 C CA . ARG A 1 203 ? 11.753 -1.434 -15.766 1.00 92.19 203 ARG A CA 1
ATOM 1580 C C . ARG A 1 203 ? 12.358 -0.780 -14.526 1.00 92.19 203 ARG A C 1
ATOM 1582 O O . ARG A 1 203 ? 11.945 0.322 -14.164 1.00 92.19 203 ARG A O 1
ATOM 1589 N N . PRO A 1 204 ? 13.393 -1.390 -13.922 1.00 92.94 204 PRO A N 1
ATOM 1590 C CA . PRO A 1 204 ? 14.050 -0.839 -12.736 1.00 92.94 204 PRO A CA 1
ATOM 1591 C C . PRO A 1 204 ? 14.582 0.589 -12.909 1.00 92.94 204 PRO A C 1
ATOM 1593 O O . PRO A 1 204 ? 14.602 1.356 -11.957 1.00 92.94 204 PRO A O 1
ATOM 1596 N N . HIS A 1 205 ? 14.968 0.989 -14.123 1.00 93.62 205 HIS A N 1
ATOM 1597 C CA . HIS A 1 205 ? 15.479 2.340 -14.371 1.00 93.62 205 HIS A CA 1
ATOM 1598 C C . HIS A 1 205 ? 14.419 3.451 -14.210 1.00 93.62 205 HIS A C 1
ATOM 1600 O O . HIS A 1 205 ? 14.767 4.626 -14.222 1.00 93.62 205 HIS A O 1
ATOM 1606 N N . GLN A 1 206 ? 13.129 3.105 -14.112 1.00 95.00 206 GLN A N 1
ATOM 1607 C CA . GLN A 1 206 ? 12.030 4.069 -13.962 1.00 95.00 206 GLN A CA 1
ATOM 1608 C C . GLN A 1 206 ? 11.717 4.406 -12.497 1.00 95.00 206 GLN A C 1
ATOM 1610 O O . GLN A 1 206 ? 10.922 5.311 -12.238 1.00 95.00 206 GLN A O 1
ATOM 1615 N N . LEU A 1 207 ? 12.307 3.666 -11.553 1.00 94.44 207 LEU A N 1
ATOM 1616 C CA . LEU A 1 207 ? 12.221 3.931 -10.123 1.00 94.44 207 LEU A CA 1
ATOM 1617 C C . LEU A 1 207 ? 13.563 4.493 -9.660 1.00 94.44 207 LEU A C 1
ATOM 1619 O O . LEU A 1 207 ? 14.602 3.840 -9.787 1.00 94.44 207 LEU A O 1
ATOM 1623 N N . LEU A 1 208 ? 13.530 5.718 -9.152 1.00 94.56 208 LEU A N 1
ATOM 1624 C CA . LEU A 1 208 ? 14.693 6.436 -8.656 1.00 94.56 208 LEU A CA 1
ATOM 1625 C C . LEU A 1 208 ? 14.653 6.463 -7.133 1.00 94.56 208 LEU A C 1
ATOM 1627 O O . LEU A 1 208 ? 13.585 6.622 -6.544 1.00 94.56 208 LEU A O 1
ATOM 1631 N N . GLN A 1 209 ? 15.821 6.336 -6.513 1.00 95.31 209 GLN A N 1
ATOM 1632 C CA . GLN A 1 209 ? 16.005 6.507 -5.082 1.00 95.31 209 GLN A CA 1
ATOM 1633 C C . GLN A 1 209 ? 17.137 7.496 -4.828 1.00 95.31 209 GLN A C 1
ATOM 1635 O O . GLN A 1 209 ? 18.219 7.419 -5.422 1.00 95.31 209 GLN A O 1
ATOM 1640 N N . ARG A 1 210 ? 16.892 8.426 -3.912 1.00 94.69 210 ARG A N 1
ATOM 1641 C CA . ARG A 1 210 ? 17.932 9.294 -3.370 1.00 94.69 210 ARG A CA 1
ATOM 1642 C C . ARG A 1 210 ? 18.764 8.491 -2.374 1.00 94.69 210 ARG A C 1
ATOM 1644 O O . ARG A 1 210 ? 18.241 8.077 -1.347 1.00 94.69 210 ARG A O 1
ATOM 1651 N N . VAL A 1 211 ? 20.036 8.239 -2.668 1.00 94.50 211 VAL A N 1
ATOM 1652 C CA . VAL A 1 211 ? 20.913 7.450 -1.774 1.00 94.50 211 VAL A CA 1
ATOM 1653 C C . VAL A 1 211 ? 21.613 8.311 -0.729 1.00 94.50 211 VAL A C 1
ATOM 1655 O O . VAL A 1 211 ? 21.908 7.846 0.368 1.00 94.50 211 VAL A O 1
ATOM 1658 N N . ASP A 1 212 ? 21.847 9.576 -1.063 1.00 92.56 212 ASP A N 1
ATOM 1659 C CA . ASP A 1 212 ? 22.440 10.597 -0.208 1.00 92.56 212 ASP A CA 1
ATOM 1660 C C . ASP A 1 212 ? 21.928 11.983 -0.662 1.00 92.56 212 ASP A C 1
ATOM 1662 O O . ASP A 1 212 ? 21.246 12.062 -1.687 1.00 92.56 212 ASP A O 1
ATOM 1666 N N . PRO A 1 213 ? 22.214 13.083 0.062 1.00 89.06 213 PRO A N 1
ATOM 1667 C CA . PRO A 1 213 ? 21.662 14.405 -0.260 1.00 89.06 213 PRO A CA 1
ATOM 1668 C C . PRO A 1 213 ? 21.962 14.928 -1.675 1.00 89.06 213 PRO A C 1
ATOM 1670 O O . PRO A 1 213 ? 21.261 15.818 -2.154 1.00 89.06 213 PRO A O 1
ATOM 1673 N N . TYR A 1 214 ? 22.981 14.397 -2.355 1.00 90.25 214 TYR A N 1
ATOM 1674 C CA . TYR A 1 214 ? 23.437 14.878 -3.662 1.00 90.25 214 TYR A CA 1
ATOM 1675 C C . TYR A 1 214 ? 23.280 13.841 -4.774 1.00 90.25 214 TYR A C 1
ATOM 1677 O O . TYR A 1 214 ? 23.277 14.204 -5.951 1.00 90.25 214 TYR A O 1
ATOM 1685 N N . THR A 1 215 ? 23.126 12.565 -4.421 1.00 92.88 215 THR A N 1
ATOM 1686 C CA . THR A 1 215 ? 23.106 11.468 -5.387 1.00 92.88 215 THR A CA 1
ATOM 1687 C C . THR A 1 215 ? 21.742 10.801 -5.454 1.00 92.88 215 THR A C 1
ATOM 1689 O O . THR A 1 215 ? 21.194 10.296 -4.471 1.00 92.88 215 THR A O 1
ATOM 1692 N N . VAL A 1 216 ? 21.231 10.719 -6.676 1.00 94.44 216 VAL A N 1
ATOM 1693 C CA . VAL A 1 216 ? 20.063 9.924 -7.042 1.00 94.44 216 VAL A CA 1
ATOM 1694 C C . VAL A 1 216 ? 20.540 8.811 -7.955 1.00 94.44 216 VAL A C 1
ATOM 1696 O O . VAL A 1 216 ? 21.305 9.064 -8.885 1.00 94.44 216 VAL A O 1
ATOM 1699 N N . ARG A 1 217 ? 20.078 7.590 -7.699 1.00 95.56 217 ARG A N 1
ATOM 1700 C CA . ARG A 1 217 ? 20.338 6.434 -8.558 1.00 95.56 217 ARG A CA 1
ATOM 1701 C C . ARG A 1 217 ? 19.047 5.716 -8.876 1.00 95.56 217 ARG A C 1
ATOM 1703 O O . ARG A 1 217 ? 18.086 5.757 -8.109 1.00 95.56 217 ARG A O 1
ATOM 1710 N N . SER A 1 218 ? 19.030 5.048 -10.013 1.00 96.31 218 SER A N 1
ATOM 1711 C CA . SER A 1 218 ? 17.917 4.185 -10.374 1.00 96.31 218 SER A CA 1
ATOM 1712 C C . SER A 1 218 ? 18.041 2.811 -9.728 1.00 96.31 218 SER A C 1
ATOM 1714 O O . SER A 1 218 ? 19.140 2.344 -9.428 1.00 96.31 218 SER A O 1
ATOM 1716 N N . TYR A 1 219 ? 16.924 2.100 -9.581 1.00 94.12 219 TYR A N 1
ATOM 1717 C CA . TYR A 1 219 ? 16.948 0.721 -9.084 1.00 94.12 219 TYR A CA 1
ATOM 1718 C C . TYR A 1 219 ? 17.775 -0.211 -9.977 1.00 94.12 219 TYR A C 1
ATOM 1720 O O . TYR A 1 219 ? 18.303 -1.208 -9.489 1.00 94.12 219 TYR A O 1
ATOM 1728 N N . ALA A 1 220 ? 17.930 0.122 -11.265 1.00 93.69 220 ALA A N 1
ATOM 1729 C CA . ALA A 1 220 ? 18.822 -0.593 -12.178 1.00 93.69 220 ALA A CA 1
ATOM 1730 C C . ALA A 1 220 ? 20.302 -0.516 -11.757 1.00 93.69 220 ALA A C 1
ATOM 1732 O O . ALA A 1 220 ? 21.055 -1.438 -12.044 1.00 93.69 220 ALA A O 1
ATOM 1733 N N . GLU A 1 221 ? 20.707 0.562 -11.081 1.00 93.75 221 GLU A N 1
ATOM 1734 C CA . GLU A 1 221 ? 22.080 0.792 -10.610 1.00 93.75 221 GLU A CA 1
ATOM 1735 C C . GLU A 1 221 ? 22.281 0.367 -9.149 1.00 93.75 221 GLU A C 1
ATOM 1737 O O . GLU A 1 221 ? 23.408 0.116 -8.728 1.00 93.75 221 GLU A O 1
ATOM 1742 N N . LEU A 1 222 ? 21.203 0.335 -8.359 1.00 91.94 222 LEU A N 1
ATOM 1743 C CA . LEU A 1 222 ? 21.249 0.033 -6.923 1.00 91.94 222 LEU A CA 1
ATOM 1744 C C . LEU A 1 222 ? 21.292 -1.457 -6.609 1.00 91.94 222 LEU A C 1
ATOM 1746 O O . LEU A 1 222 ? 21.814 -1.850 -5.566 1.00 91.94 222 LEU A O 1
ATOM 1750 N N . HIS A 1 223 ? 20.726 -2.277 -7.487 1.00 90.19 223 HIS A N 1
ATOM 1751 C CA . HIS A 1 223 ? 20.602 -3.711 -7.276 1.00 90.19 223 HIS A CA 1
ATOM 1752 C C . HIS A 1 223 ? 21.256 -4.485 -8.410 1.00 90.19 223 HIS A C 1
ATOM 1754 O O . HIS A 1 223 ? 21.293 -4.040 -9.555 1.00 90.19 223 HIS A O 1
ATOM 1760 N N . GLU A 1 224 ? 21.729 -5.684 -8.090 1.00 88.94 224 GLU A N 1
ATOM 1761 C CA . GLU A 1 224 ? 22.172 -6.627 -9.102 1.00 88.94 224 GLU A CA 1
ATOM 1762 C C . GLU A 1 224 ? 20.971 -7.387 -9.666 1.00 88.94 224 GLU A C 1
ATOM 1764 O O . GLU A 1 224 ? 20.295 -8.138 -8.959 1.00 88.94 224 GLU A O 1
ATOM 1769 N N . TRP A 1 225 ? 20.702 -7.172 -10.952 1.00 88.12 225 TRP A N 1
ATOM 1770 C CA . TRP A 1 225 ? 19.586 -7.785 -11.663 1.00 88.12 225 TRP A CA 1
ATOM 1771 C C . TRP A 1 225 ? 20.049 -9.016 -12.431 1.00 88.12 225 TRP A C 1
ATOM 1773 O O . TRP A 1 225 ? 20.989 -8.957 -13.221 1.00 88.12 225 TRP A O 1
ATOM 1783 N N . LEU A 1 226 ? 19.343 -10.127 -12.240 1.00 89.12 226 LEU A N 1
ATOM 1784 C CA . LEU A 1 226 ? 19.610 -11.362 -12.966 1.00 89.12 226 LEU A CA 1
ATOM 1785 C C . LEU A 1 226 ? 19.014 -11.318 -14.373 1.00 89.12 226 LEU A C 1
ATOM 1787 O O . LEU A 1 226 ? 17.881 -10.878 -14.583 1.00 89.12 226 LEU A O 1
ATOM 1791 N N . THR A 1 227 ? 19.753 -11.864 -15.331 1.00 89.06 227 THR A N 1
ATOM 1792 C CA . THR A 1 227 ? 19.233 -12.148 -16.670 1.00 89.06 227 THR A CA 1
ATOM 1793 C C . THR A 1 227 ? 18.450 -13.470 -16.683 1.00 89.06 227 THR A C 1
ATOM 1795 O O . THR A 1 227 ? 18.717 -14.366 -15.871 1.00 89.06 227 THR A O 1
ATOM 1798 N N . PRO A 1 228 ? 17.459 -13.632 -17.583 1.00 88.75 228 PRO A N 1
ATOM 1799 C CA . PRO A 1 228 ? 16.708 -14.879 -17.688 1.00 88.75 228 PRO A CA 1
ATOM 1800 C C . PRO A 1 228 ? 17.630 -16.093 -17.871 1.00 88.75 228 PRO A C 1
ATOM 1802 O O . PRO A 1 228 ? 18.443 -16.131 -18.788 1.00 88.75 228 PRO A O 1
ATOM 1805 N N . GLY A 1 229 ? 17.493 -17.091 -16.994 1.00 89.38 229 GLY A N 1
ATOM 1806 C CA . GLY A 1 229 ? 18.291 -18.322 -17.032 1.00 89.38 229 GLY A CA 1
ATOM 1807 C C . GLY A 1 229 ? 19.683 -18.231 -16.396 1.00 89.38 229 GLY A C 1
ATOM 1808 O O . GLY A 1 229 ? 20.350 -19.256 -16.301 1.00 89.38 229 GLY A O 1
ATOM 1809 N N . GLN A 1 230 ? 20.110 -17.064 -15.900 1.00 92.19 230 GLN A N 1
ATOM 1810 C CA . GLN A 1 230 ? 21.453 -16.870 -15.341 1.00 92.19 230 GLN A CA 1
ATOM 1811 C C . GLN A 1 230 ? 21.789 -17.858 -14.222 1.00 92.19 230 GLN A C 1
ATOM 1813 O O . GLN A 1 230 ? 22.817 -18.517 -14.298 1.00 92.19 230 GLN A O 1
ATOM 1818 N N . LEU A 1 231 ? 20.898 -18.039 -13.242 1.00 90.06 231 LEU A N 1
ATOM 1819 C CA . LEU A 1 231 ? 21.127 -18.939 -12.101 1.00 90.06 231 LEU A CA 1
ATOM 1820 C C . LEU A 1 231 ? 21.270 -20.419 -12.493 1.00 90.06 231 LEU A C 1
ATOM 1822 O O . LEU A 1 231 ? 21.790 -21.207 -11.710 1.00 90.06 231 LEU A O 1
ATOM 1826 N N . LEU A 1 232 ? 20.834 -20.802 -13.699 1.00 89.38 232 LEU A N 1
ATOM 1827 C CA . LEU A 1 232 ? 21.031 -22.156 -14.226 1.00 89.38 232 LEU A CA 1
ATOM 1828 C C . LEU A 1 232 ? 22.442 -22.356 -14.796 1.00 89.38 232 LEU A C 1
ATOM 1830 O O . LEU A 1 232 ? 22.909 -23.488 -14.872 1.00 89.38 232 LEU A O 1
ATOM 1834 N N . ALA A 1 233 ? 23.098 -21.272 -15.217 1.00 90.50 233 ALA A N 1
ATOM 1835 C CA . ALA A 1 233 ? 24.425 -21.297 -15.824 1.00 90.50 233 ALA A CA 1
ATOM 1836 C C . ALA A 1 233 ? 25.526 -20.885 -14.834 1.00 90.50 233 ALA A C 1
ATOM 1838 O O . ALA A 1 233 ? 26.545 -21.561 -14.721 1.00 90.50 233 ALA A O 1
ATOM 1839 N N . SER A 1 234 ? 25.327 -19.776 -14.121 1.00 90.88 234 SER A N 1
ATOM 1840 C CA . SER A 1 234 ? 26.293 -19.204 -13.183 1.00 90.88 234 SER A CA 1
ATOM 1841 C C . SER A 1 234 ? 25.600 -18.317 -12.151 1.00 90.88 234 SER A C 1
ATOM 1843 O O . SER A 1 234 ? 24.806 -17.442 -12.503 1.00 90.88 234 SER A O 1
ATOM 1845 N N . VAL A 1 235 ? 25.954 -18.490 -10.883 1.00 91.81 235 VAL A N 1
ATOM 1846 C CA . VAL A 1 235 ? 25.399 -17.710 -9.772 1.00 91.81 235 VAL A CA 1
ATOM 1847 C C . VAL A 1 235 ? 26.360 -16.570 -9.429 1.00 91.81 235 VAL A C 1
ATOM 1849 O O . VAL A 1 235 ? 27.532 -16.857 -9.189 1.00 91.81 235 VAL A O 1
ATOM 1852 N N . PRO A 1 236 ? 25.905 -15.303 -9.393 1.00 92.69 236 PRO A N 1
ATOM 1853 C CA . PRO A 1 236 ? 26.724 -14.188 -8.920 1.00 92.69 236 PRO A CA 1
ATOM 1854 C C . PRO A 1 236 ? 27.186 -14.359 -7.472 1.00 92.69 236 PRO A C 1
ATOM 1856 O O . PRO A 1 236 ? 26.458 -14.911 -6.645 1.00 92.69 236 PRO A O 1
ATOM 1859 N N . ASP A 1 237 ? 28.360 -13.822 -7.143 1.00 91.38 237 ASP A N 1
ATOM 1860 C CA . ASP A 1 237 ? 28.966 -13.969 -5.811 1.00 91.38 237 ASP A CA 1
ATOM 1861 C C . ASP A 1 237 ? 28.078 -13.421 -4.685 1.00 91.38 237 ASP A C 1
ATOM 1863 O O . ASP A 1 237 ? 27.942 -14.034 -3.625 1.00 91.38 237 ASP A O 1
ATOM 1867 N N . THR A 1 238 ? 27.418 -12.296 -4.941 1.00 91.62 238 THR A N 1
ATOM 1868 C CA . THR A 1 238 ? 26.440 -11.638 -4.057 1.00 91.62 238 THR A CA 1
ATOM 1869 C C . THR A 1 238 ? 25.235 -12.528 -3.730 1.00 91.62 238 THR A C 1
ATOM 1871 O O . THR A 1 238 ? 24.730 -12.469 -2.613 1.00 91.62 238 THR A O 1
ATOM 1874 N N . TRP A 1 239 ? 24.805 -13.387 -4.662 1.00 90.94 239 TRP A N 1
ATOM 1875 C CA . TRP A 1 239 ? 23.680 -14.320 -4.502 1.00 90.94 239 TRP A CA 1
ATOM 1876 C C . TRP A 1 239 ? 24.131 -15.715 -4.050 1.00 90.94 239 TRP A C 1
ATOM 1878 O O . TRP A 1 239 ? 23.298 -16.565 -3.738 1.00 90.94 239 TRP A O 1
ATOM 1888 N N . ALA A 1 240 ? 25.438 -15.994 -4.009 1.00 90.12 240 ALA A N 1
ATOM 1889 C CA . ALA A 1 240 ? 25.956 -17.345 -3.806 1.00 90.12 240 ALA A CA 1
ATOM 1890 C C . ALA A 1 240 ? 25.570 -17.947 -2.448 1.00 90.12 240 ALA A C 1
ATOM 1892 O O . ALA A 1 240 ? 25.409 -19.164 -2.345 1.00 90.12 240 ALA A O 1
ATOM 1893 N N . SER A 1 241 ? 25.452 -17.119 -1.405 1.00 90.44 241 SER A N 1
ATOM 1894 C CA . SER A 1 241 ? 25.006 -17.570 -0.082 1.00 90.44 241 SER A CA 1
ATOM 1895 C C . SER A 1 241 ? 23.534 -17.983 -0.108 1.00 90.44 241 SER A C 1
ATOM 1897 O O . SER A 1 241 ? 23.210 -19.100 0.293 1.00 90.44 241 SER A O 1
ATOM 1899 N N . ASP A 1 242 ? 22.666 -17.120 -0.639 1.00 89.69 242 ASP A N 1
ATOM 1900 C CA . ASP A 1 242 ? 21.223 -17.365 -0.714 1.00 89.69 242 ASP A CA 1
ATOM 1901 C C . ASP A 1 242 ? 20.903 -18.542 -1.636 1.00 89.69 242 ASP A C 1
ATOM 1903 O O . ASP A 1 242 ? 20.090 -19.396 -1.297 1.00 89.69 242 ASP A O 1
ATOM 1907 N N . TRP A 1 243 ? 21.607 -18.652 -2.766 1.00 89.50 243 TRP A N 1
ATOM 1908 C CA . TRP A 1 243 ? 21.454 -19.773 -3.689 1.00 89.50 243 TRP A CA 1
ATOM 1909 C C . TRP A 1 243 ? 21.862 -21.112 -3.068 1.00 89.50 243 TRP A C 1
ATOM 1911 O O . TRP A 1 243 ? 21.191 -22.114 -3.285 1.00 89.50 243 TRP A O 1
ATOM 1921 N N . ARG A 1 244 ? 22.941 -21.147 -2.271 1.00 89.31 244 ARG A N 1
ATOM 1922 C CA . ARG A 1 244 ? 23.357 -22.362 -1.546 1.00 89.31 244 ARG A CA 1
ATOM 1923 C C . ARG A 1 244 ? 22.393 -22.743 -0.425 1.00 89.31 244 ARG A C 1
ATOM 1925 O O . ARG A 1 244 ? 22.311 -23.918 -0.085 1.00 89.31 244 ARG A O 1
ATOM 1932 N N . ALA A 1 245 ? 21.720 -21.760 0.166 1.00 88.50 245 ALA A N 1
ATOM 1933 C CA . ALA A 1 245 ? 20.701 -21.985 1.183 1.00 88.50 245 ALA A CA 1
ATOM 1934 C C . ALA A 1 245 ? 19.337 -22.372 0.584 1.00 88.50 245 ALA A C 1
ATOM 1936 O O . ALA A 1 245 ? 18.510 -22.947 1.290 1.00 88.50 245 ALA A O 1
ATOM 1937 N N . ALA A 1 246 ? 19.094 -22.059 -0.692 1.00 87.94 246 ALA A N 1
ATOM 1938 C CA . ALA A 1 246 ? 17.848 -22.368 -1.374 1.00 87.94 246 ALA A CA 1
ATOM 1939 C C . ALA A 1 246 ? 17.697 -23.880 -1.601 1.00 87.94 246 ALA A C 1
ATOM 1941 O O . ALA A 1 246 ? 18.564 -24.534 -2.177 1.00 87.94 246 ALA A O 1
ATOM 1942 N N . ASP A 1 247 ? 16.553 -24.419 -1.189 1.00 85.88 247 ASP A N 1
ATOM 1943 C CA . ASP A 1 247 ? 16.194 -25.825 -1.343 1.00 85.88 247 ASP A CA 1
ATOM 1944 C C . ASP A 1 247 ? 14.787 -25.903 -1.966 1.00 85.88 247 ASP A C 1
ATOM 1946 O O . ASP A 1 247 ? 13.838 -25.358 -1.387 1.00 85.88 247 ASP A O 1
ATOM 1950 N N . PRO A 1 248 ? 14.618 -26.537 -3.145 1.00 85.50 248 PRO A N 1
ATOM 1951 C CA . PRO A 1 248 ? 13.316 -26.633 -3.807 1.00 85.50 248 PRO A CA 1
ATOM 1952 C C . PRO A 1 248 ? 12.274 -27.413 -2.991 1.00 85.50 248 PRO A C 1
ATOM 1954 O O . PRO A 1 248 ? 11.076 -27.214 -3.201 1.00 85.50 248 PRO A O 1
ATOM 1957 N N . ASP A 1 249 ? 12.710 -28.257 -2.054 1.00 89.62 249 ASP A N 1
ATOM 1958 C CA . ASP A 1 249 ? 11.843 -29.081 -1.215 1.00 89.62 249 ASP A CA 1
ATOM 1959 C C . ASP A 1 249 ? 11.589 -28.450 0.166 1.00 89.62 249 ASP A C 1
ATOM 1961 O O . ASP A 1 249 ? 10.743 -28.929 0.931 1.00 89.62 249 ASP A O 1
ATOM 1965 N N . ARG A 1 250 ? 12.271 -27.341 0.496 1.00 80.62 250 ARG A N 1
ATOM 1966 C CA . ARG A 1 250 ? 12.191 -26.701 1.813 1.00 80.62 250 ARG A CA 1
ATOM 1967 C C . ARG A 1 250 ? 12.055 -25.177 1.725 1.00 80.62 250 ARG A C 1
ATOM 1969 O O . ARG A 1 250 ? 13.023 -24.430 1.696 1.00 80.62 250 ARG A O 1
ATOM 1976 N N . PHE A 1 251 ? 10.812 -24.706 1.822 1.00 65.50 251 PHE A N 1
ATOM 1977 C CA . PHE A 1 251 ? 10.448 -23.280 1.846 1.00 65.50 251 PHE A CA 1
ATOM 1978 C C . PHE A 1 251 ? 10.420 -22.682 3.266 1.00 65.50 251 PHE A C 1
ATOM 1980 O O . PHE A 1 251 ? 9.425 -22.084 3.678 1.00 65.50 251 PHE A O 1
ATOM 1987 N N . THR A 1 252 ? 11.482 -22.865 4.050 1.00 58.25 252 THR A N 1
ATOM 1988 C CA . THR A 1 252 ? 11.578 -22.292 5.407 1.00 58.25 252 THR A CA 1
ATOM 1989 C C . THR A 1 252 ? 12.913 -21.593 5.600 1.00 58.25 252 THR A C 1
ATOM 1991 O O . THR A 1 252 ? 13.945 -22.240 5.429 1.00 58.25 252 THR A O 1
ATOM 1994 N N . HIS A 1 253 ? 12.867 -20.318 5.994 1.00 51.56 253 HIS A N 1
ATOM 1995 C CA . HIS A 1 253 ? 13.975 -19.651 6.680 1.00 51.56 253 HIS A CA 1
ATOM 1996 C C . HIS A 1 253 ? 14.221 -20.286 8.053 1.00 51.56 253 HIS A C 1
ATOM 1998 O O . HIS A 1 253 ? 13.225 -20.721 8.682 1.00 51.56 253 HIS A O 1
#

Sequence (253 aa):
MLNILLLVLLGVLAVVAVHDLVQRRHSLLRNYPLLGRLRFALEALRPEIQQYFIERNFDGRPFDRDTRSIVYERAKGTDDDEPFGTERDLDLAGSEYLTPSMAPRPVRVDPPRVRIGGPGCTKPYDMALLNVSAMSFGSLSANAVRALNTGARLGGFAQDRRRARAVDVGDKSRRVERYQKATVLSALRIMAAMGVDGPSELRPHQLLQRVDPYTVRSYAELHEWLTPGQLLASVPDTWASDWRAADPDRFTH

Foldseek 3Di:
DVVVVVVVVVVVLVVQLVVLCPDDPDPQCNVPPPVSVVVVVVVVCVVVCCQPPPFDQQPDPPGGNLRVVLLQCLLVVHDSDDDPDDPDDQLDFFRKDFAFDPQFAPQDLDADWDWDDDPPDPDIDIAGPQADDPDPPVVDDLLLLQLLLLLCVVLVHDDDPVSPPDDDPPSSNSSNVSSSSVVRSVVSVSCRRNRHRDDVPDDQQRMWGRRHSVDIGTRPVVDDDDDVCCLVPDDDPVCVVVNVVDDPVDPDD

Secondary structure (DSSP, 8-state):
-HHHHHHHHHHHHHHHHHHHHH-SS-HHHHHSTTHHHHHHHHHHHHHHHIIIIIS-TT--SSS-HHHHHHHHHHHHT------S---S-SSSTT-EEEPPPSSPPPPPSSPPEEEE--TT-SS-EEEESS------TTSS-HHHHHHHHHHHHHHT----GGGTTS---HHHHHHHHHHHHHHHHHHHHHHHHTT-SSGGG--GGGEEEE-SSS-EEEHHHHS-PPPTTHHHH---GGGHHHHHH-BTTB---